Protein AF-A0A084G044-F1 (afdb_monomer)

pLDDT: mean 83.29, std 19.45, range [30.08, 98.81]

Nearest PDB structures (foldseek):
  3rl5-assembly1_A  TM=7.082E-01  e=1.215E-18  Rattus norvegicus
  3rl4-assembly1_A  TM=7.065E-01  e=2.765E-18  Rattus norvegicus
  3rl3-assembly1_A  TM=6.984E-01  e=1.833E-18  Rattus norvegicus
  1uf3-assembly1_C  TM=6.124E-01  e=2.234E-06  Thermus thermophilus
  2dxl-assembly1_A  TM=4.792E-01  e=2.106E-06  Klebsiella aerogenes

Sequence (330 aa):
MDSHITSGGPPPRPIPTVGAARHIAQQLYRIAQRAGQQASPSVASTTNPKGVANKIKIVCISDTHNYKPELPNGDLLLHGGDLTENGTFRELQAQLDWLKSLPHKHKVVIGGNHDDLLDTDFITAHPEKEMGSYDKTPGRTKADLDWGDIVYLQSSVTTLQIEAGSDEKEVPQTRSLKIYGNPGTVRCGPFGFSIEPEVAKYYWEDRIPADTDIVLCHSPPRYHLDNGYGCSSLLEEIWRVRPPLMVFGHAHADHGEGIMKFDAVQYWYEKVMTSGSWASLAMLTIHVILSRARGLFASRRPLPRGQATHLVNAAMKSGNTWFNVIEVDF

InterPro domains:
  IPR004843 Calcineurin-like, phosphoesterase domain [PF00149] (57-253)
  IPR029052 Metallo-dependent phosphatase-like [G3DSA:3.60.21.10] (16-275)
  IPR029052 Metallo-dependent phosphatase-like [SSF56300] (54-274)
  IPR051693 UPF0046 metallophosphoesterase [PTHR12905] (28-317)

Organism: Pseudallescheria apiosperma (NCBI:txid563466)

Solvent-accessible surface area (backbone atoms only — not comparable to full-atom values): 18261 Å² total; per-residue (Å²): 136,86,79,82,78,76,84,74,65,80,75,77,74,76,75,71,76,67,51,69,48,32,49,50,40,54,54,53,48,52,54,55,51,59,78,68,55,93,50,88,76,46,54,34,52,88,81,72,100,78,72,84,84,60,45,43,37,35,34,34,32,12,33,42,46,68,58,81,72,91,74,81,90,33,56,32,37,40,37,16,9,15,57,18,71,74,15,40,69,68,50,48,44,56,45,40,53,51,59,68,69,45,89,39,83,36,41,39,34,30,42,13,45,31,23,26,49,75,27,59,68,50,43,70,76,36,58,62,63,78,75,48,87,91,70,97,61,88,92,71,56,62,87,71,55,74,54,81,84,49,45,76,28,69,77,36,72,51,74,45,80,43,76,20,57,90,50,98,88,58,82,69,42,78,43,79,47,33,37,38,21,28,21,57,23,42,86,71,59,103,40,18,47,49,34,57,77,90,50,33,50,76,69,38,63,89,63,68,63,66,82,35,42,31,41,36,26,11,36,23,36,45,93,49,50,11,78,86,47,28,31,62,41,52,37,53,46,46,72,72,35,29,26,49,32,34,39,13,9,82,22,43,91,30,41,48,77,48,78,50,49,76,45,68,45,46,54,26,41,53,49,14,64,71,69,50,38,64,68,37,41,52,51,23,51,51,40,41,53,54,50,52,62,51,53,78,76,52,78,95,64,63,57,47,77,60,44,35,24,43,37,30,26,21,17,25,45,95,97,51,90,58,66,44,79,45,61,39,37,120

Structure (mmCIF, N/CA/C/O backbone):
data_AF-A0A084G044-F1
#
_entry.id   AF-A0A084G044-F1
#
loop_
_atom_site.group_PDB
_atom_site.id
_atom_site.type_symbol
_atom_site.label_atom_id
_atom_site.label_alt_id
_atom_site.label_comp_id
_atom_site.label_asym_id
_atom_site.label_entity_id
_atom_site.label_seq_id
_atom_site.pdbx_PDB_ins_code
_atom_site.Cartn_x
_atom_site.Cartn_y
_atom_site.Cartn_z
_atom_site.occupancy
_atom_site.B_iso_or_equiv
_atom_site.auth_seq_id
_atom_site.auth_comp_id
_atom_site.auth_asym_id
_atom_site.auth_atom_id
_atom_site.pdbx_PDB_model_num
ATOM 1 N N . MET A 1 1 ? 29.920 -29.938 -13.541 1.00 35.75 1 MET A N 1
ATOM 2 C CA . MET A 1 1 ? 30.662 -29.049 -12.623 1.00 35.75 1 MET A CA 1
ATOM 3 C C . MET A 1 1 ? 29.718 -27.907 -12.335 1.00 35.75 1 MET A C 1
ATOM 5 O O . MET A 1 1 ? 29.671 -26.948 -13.091 1.00 35.75 1 MET A O 1
ATOM 9 N N . ASP A 1 2 ? 28.874 -28.120 -11.331 1.00 31.55 2 ASP A N 1
ATOM 10 C CA . ASP A 1 2 ? 27.787 -27.226 -10.954 1.00 31.55 2 ASP A CA 1
ATOM 11 C C . ASP A 1 2 ? 28.338 -26.114 -10.065 1.00 31.55 2 ASP A C 1
ATOM 13 O O . ASP A 1 2 ? 28.859 -26.377 -8.982 1.00 31.55 2 ASP A O 1
ATOM 17 N N . SER A 1 3 ? 28.242 -24.870 -10.525 1.00 30.69 3 SER A N 1
ATOM 18 C CA . SER A 1 3 ? 28.528 -23.688 -9.715 1.00 30.69 3 SER A CA 1
ATOM 19 C C . SER A 1 3 ? 27.209 -23.038 -9.306 1.00 30.69 3 SER A C 1
ATOM 21 O O . SER A 1 3 ? 26.722 -22.117 -9.961 1.00 30.69 3 SER A O 1
ATOM 23 N N . HIS A 1 4 ? 26.628 -23.529 -8.213 1.00 31.66 4 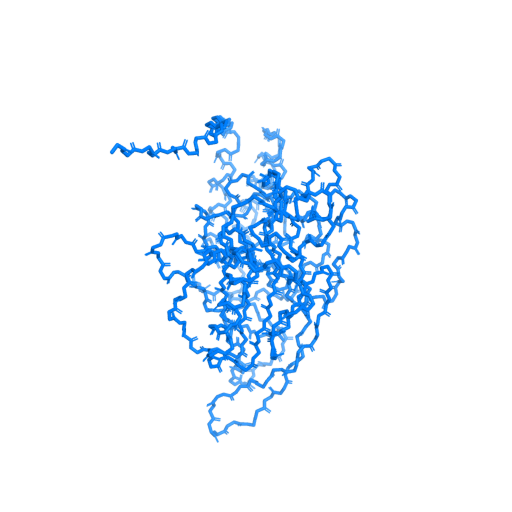HIS A N 1
ATOM 24 C CA . HIS A 1 4 ? 25.627 -22.790 -7.453 1.00 31.66 4 HIS A CA 1
ATOM 25 C C . HIS A 1 4 ? 26.308 -21.574 -6.814 1.00 31.66 4 HIS A C 1
ATOM 27 O O . HIS A 1 4 ? 26.963 -21.687 -5.780 1.00 31.66 4 HIS A O 1
ATOM 33 N N . ILE A 1 5 ? 26.174 -20.405 -7.441 1.00 33.97 5 ILE A N 1
ATOM 34 C CA . ILE A 1 5 ? 26.476 -19.129 -6.793 1.00 33.97 5 ILE A CA 1
ATOM 35 C C . ILE A 1 5 ? 25.281 -18.822 -5.895 1.00 33.97 5 ILE A C 1
ATOM 37 O O . ILE A 1 5 ? 24.254 -18.319 -6.338 1.00 33.97 5 ILE A O 1
ATOM 41 N N . THR A 1 6 ? 25.394 -19.186 -4.622 1.00 34.19 6 THR A N 1
ATOM 42 C CA . THR A 1 6 ? 24.499 -18.694 -3.580 1.00 34.19 6 THR A CA 1
ATOM 43 C C . THR A 1 6 ? 24.745 -17.195 -3.431 1.00 34.19 6 THR A C 1
ATOM 45 O O . THR A 1 6 ? 25.785 -16.791 -2.906 1.00 34.19 6 THR A O 1
ATOM 48 N N . SER A 1 7 ? 23.810 -16.368 -3.898 1.00 35.09 7 SER A N 1
ATOM 49 C CA . SER A 1 7 ? 23.749 -14.933 -3.611 1.00 35.09 7 SER A CA 1
ATOM 50 C C . SER A 1 7 ? 23.419 -14.729 -2.129 1.00 35.09 7 SER A C 1
ATOM 52 O O . SER A 1 7 ? 22.292 -14.428 -1.741 1.00 35.09 7 SER A O 1
ATOM 54 N N . GLY A 1 8 ? 24.411 -14.964 -1.273 1.00 30.08 8 GLY A N 1
ATOM 55 C CA . GLY A 1 8 ? 24.358 -14.608 0.134 1.00 30.08 8 GLY A CA 1
ATOM 56 C C . GLY A 1 8 ? 24.463 -13.097 0.257 1.00 30.08 8 GLY A C 1
ATOM 57 O O . GLY A 1 8 ? 25.564 -12.565 0.389 1.00 30.08 8 GLY A O 1
ATOM 58 N N . GLY A 1 9 ? 23.321 -12.407 0.208 1.00 37.44 9 GLY A N 1
ATOM 59 C CA . GLY A 1 9 ? 23.226 -11.061 0.761 1.00 37.44 9 GLY A CA 1
ATOM 60 C C . GLY A 1 9 ? 23.761 -11.052 2.201 1.00 37.44 9 GLY A C 1
ATOM 61 O O . GLY A 1 9 ? 23.797 -12.106 2.851 1.00 37.44 9 GLY A O 1
ATOM 62 N N . PRO A 1 10 ? 24.215 -9.896 2.715 1.00 35.19 10 PRO A N 1
ATOM 63 C CA . PRO A 1 10 ? 24.686 -9.812 4.091 1.00 35.19 10 PRO A CA 1
ATOM 64 C C . PRO A 1 10 ? 23.619 -10.413 5.017 1.00 35.19 10 PRO A C 1
ATOM 66 O O . PRO A 1 10 ? 22.431 -10.147 4.806 1.00 35.19 10 PRO A O 1
ATOM 69 N N . PRO A 1 11 ? 24.005 -11.234 6.014 1.00 33.41 11 PRO A N 1
ATOM 70 C CA . PRO A 1 11 ? 23.038 -11.803 6.940 1.00 33.41 11 PRO A CA 1
ATOM 71 C C . PRO A 1 11 ? 22.183 -10.661 7.498 1.00 33.41 11 PRO A C 1
ATOM 73 O O . PRO A 1 11 ? 22.744 -9.596 7.803 1.00 33.41 11 PRO A O 1
ATOM 76 N N . PRO A 1 12 ? 20.851 -10.835 7.612 1.00 40.91 12 PRO A N 1
ATOM 77 C CA . PRO A 1 12 ? 20.008 -9.815 8.207 1.00 40.91 12 PRO A CA 1
ATOM 78 C C . PRO A 1 12 ? 20.647 -9.425 9.532 1.00 40.91 12 PRO A C 1
ATOM 80 O O . PRO A 1 12 ? 20.967 -10.292 10.354 1.00 40.91 12 PRO A O 1
ATOM 83 N N . ARG A 1 13 ? 20.917 -8.122 9.706 1.00 35.69 13 ARG A N 1
ATOM 84 C CA . ARG A 1 13 ? 21.422 -7.611 10.982 1.00 35.69 13 ARG A CA 1
ATOM 85 C C . ARG A 1 13 ? 20.525 -8.207 12.067 1.00 35.69 13 ARG A C 1
ATOM 87 O O . ARG A 1 13 ? 19.306 -8.113 11.905 1.00 35.69 13 ARG A O 1
ATOM 94 N N . PRO A 1 14 ? 21.087 -8.846 13.112 1.00 30.59 14 PRO A N 1
ATOM 95 C CA . PRO A 1 14 ? 20.274 -9.454 14.150 1.00 30.59 14 PRO A CA 1
ATOM 96 C C . PRO A 1 14 ? 19.270 -8.409 14.610 1.00 30.59 14 PRO A C 1
ATOM 98 O O . PRO A 1 14 ? 19.668 -7.291 14.954 1.00 30.59 14 PRO A O 1
ATOM 101 N N . ILE A 1 15 ? 17.980 -8.752 14.522 1.00 42.06 15 ILE A N 1
ATOM 102 C CA . ILE A 1 15 ? 16.896 -7.889 14.984 1.00 42.06 15 ILE A CA 1
ATOM 103 C C . ILE A 1 15 ? 17.310 -7.476 16.397 1.00 42.06 15 ILE A C 1
ATOM 105 O O . ILE A 1 15 ? 17.501 -8.371 17.231 1.00 42.06 15 ILE A O 1
ATOM 109 N N . PRO A 1 16 ? 17.539 -6.174 16.669 1.00 44.84 16 PRO A N 1
ATOM 110 C CA . PRO A 1 16 ? 17.895 -5.730 18.004 1.00 44.84 16 PRO A CA 1
ATOM 111 C C . PRO A 1 16 ? 16.877 -6.353 18.941 1.00 44.84 16 PRO A C 1
ATOM 113 O O . PRO A 1 16 ? 15.680 -6.237 18.662 1.00 44.84 16 PRO A O 1
ATOM 116 N N . THR A 1 17 ? 17.333 -7.069 19.975 1.00 51.84 17 THR A N 1
ATOM 117 C CA . THR A 1 17 ? 16.436 -7.688 20.954 1.00 51.84 17 THR A CA 1
ATOM 118 C C . THR A 1 17 ? 15.369 -6.662 21.284 1.00 51.84 17 THR A C 1
ATOM 120 O O . THR A 1 17 ? 15.684 -5.543 21.698 1.00 51.84 17 THR A O 1
ATOM 123 N N . VAL A 1 18 ? 14.116 -6.978 20.938 1.00 63.50 18 VAL A N 1
ATOM 124 C CA . VAL A 1 18 ? 13.018 -6.021 21.043 1.00 63.50 18 VAL A CA 1
ATOM 125 C C . VAL A 1 18 ? 12.992 -5.600 22.504 1.00 63.50 18 VAL A C 1
ATOM 127 O O . VAL A 1 18 ? 12.651 -6.405 23.367 1.00 63.50 18 VAL A O 1
ATOM 130 N N . GLY A 1 19 ? 13.471 -4.381 22.787 1.00 83.00 19 GLY A N 1
ATOM 131 C CA . GLY A 1 19 ? 13.685 -3.942 24.164 1.00 83.00 19 GLY A CA 1
ATOM 132 C C . GLY A 1 19 ? 12.411 -4.162 24.972 1.00 83.00 19 GLY A C 1
ATOM 133 O O . GLY A 1 19 ? 11.321 -3.993 24.424 1.00 83.00 19 GLY A O 1
ATOM 134 N N . ALA A 1 20 ? 12.532 -4.554 26.243 1.00 90.69 20 ALA A N 1
ATOM 135 C CA . ALA A 1 20 ? 11.407 -5.050 27.046 1.00 90.69 20 ALA A CA 1
ATOM 136 C C . ALA A 1 20 ? 10.133 -4.189 26.921 1.00 90.69 20 ALA A C 1
ATOM 138 O O . ALA A 1 20 ? 9.038 -4.724 26.758 1.00 90.69 20 ALA A O 1
ATOM 139 N N . ALA A 1 21 ? 10.279 -2.860 26.881 1.00 92.88 21 ALA A N 1
ATOM 140 C CA . ALA A 1 21 ? 9.165 -1.938 26.681 1.00 92.88 21 ALA A CA 1
ATOM 141 C C . ALA A 1 21 ? 8.410 -2.136 25.349 1.00 92.88 21 ALA A C 1
ATOM 143 O O . ALA A 1 21 ? 7.180 -2.148 25.339 1.00 92.88 21 ALA A O 1
ATOM 144 N N . ARG A 1 22 ? 9.122 -2.334 24.231 1.00 94.56 22 ARG A N 1
ATOM 145 C CA . ARG A 1 22 ? 8.527 -2.610 22.910 1.00 94.56 22 ARG A CA 1
ATOM 146 C C . ARG A 1 22 ? 7.810 -3.958 22.897 1.00 94.56 22 ARG A C 1
ATOM 148 O O . ARG A 1 22 ? 6.708 -4.052 22.366 1.00 94.56 22 ARG A O 1
ATOM 155 N N . HIS A 1 23 ? 8.388 -4.976 23.537 1.00 93.88 23 HIS A N 1
ATOM 156 C CA . HIS A 1 23 ? 7.746 -6.287 23.635 1.00 93.88 23 HIS A CA 1
ATOM 157 C C . HIS A 1 23 ? 6.426 -6.203 24.416 1.00 93.88 23 HIS A C 1
ATOM 159 O O . HIS A 1 23 ? 5.399 -6.696 23.954 1.00 93.88 23 HIS A O 1
ATOM 165 N N . ILE A 1 24 ? 6.419 -5.514 25.564 1.00 95.38 24 ILE A N 1
ATOM 166 C CA . ILE A 1 24 ? 5.195 -5.294 26.353 1.00 95.38 24 ILE A CA 1
ATOM 167 C C . ILE A 1 24 ? 4.169 -4.489 25.541 1.00 95.38 24 ILE A C 1
ATOM 169 O O . ILE A 1 24 ? 2.991 -4.848 25.522 1.00 95.38 24 ILE A O 1
ATOM 173 N N . ALA A 1 25 ? 4.602 -3.445 24.826 1.00 96.12 25 ALA A N 1
ATOM 174 C CA . ALA A 1 25 ? 3.719 -2.646 23.979 1.00 96.12 25 ALA A CA 1
ATOM 175 C C . ALA A 1 25 ? 3.025 -3.481 22.898 1.00 96.12 25 ALA A C 1
ATOM 177 O O . ALA A 1 25 ? 1.816 -3.349 22.727 1.00 96.12 25 ALA A O 1
ATOM 178 N N . GLN A 1 26 ? 3.744 -4.384 22.224 1.00 93.75 26 GLN A N 1
ATOM 179 C CA . GLN A 1 26 ? 3.153 -5.304 21.246 1.00 93.75 26 GLN A CA 1
ATOM 180 C C . GLN A 1 26 ? 2.055 -6.178 21.870 1.00 93.75 26 GLN A C 1
ATOM 182 O O . GLN A 1 26 ? 0.994 -6.354 21.270 1.00 93.75 26 GLN A O 1
ATOM 187 N N . GLN A 1 27 ? 2.262 -6.692 23.088 1.00 94.00 27 GLN A N 1
ATOM 188 C CA . GLN A 1 27 ? 1.237 -7.483 23.779 1.00 94.00 27 GLN A CA 1
ATOM 189 C C . GLN A 1 27 ? 0.016 -6.634 24.160 1.00 94.00 27 GLN A C 1
ATOM 191 O O . GLN A 1 27 ? -1.117 -7.034 23.887 1.00 94.00 27 GLN A O 1
ATOM 196 N N . LEU A 1 28 ? 0.227 -5.443 24.732 1.00 93.94 28 LEU A N 1
ATOM 197 C CA . LEU A 1 28 ? -0.853 -4.509 25.081 1.00 93.94 28 LEU A CA 1
ATOM 198 C C . LEU A 1 28 ? -1.662 -4.082 23.853 1.00 93.94 28 LEU A C 1
ATOM 200 O O . LEU A 1 28 ? -2.891 -4.027 23.903 1.00 93.94 28 LEU A O 1
ATOM 204 N N . TYR A 1 29 ? -0.983 -3.825 22.740 1.00 92.56 29 TYR A N 1
ATOM 205 C CA . TYR A 1 29 ? -1.616 -3.438 21.490 1.00 92.56 29 TYR A CA 1
ATOM 206 C C . TYR A 1 29 ? -2.459 -4.579 20.903 1.00 92.56 29 TYR A C 1
ATOM 208 O O . TYR A 1 29 ? -3.626 -4.371 20.576 1.00 92.56 29 TYR A O 1
ATOM 216 N N . ARG A 1 30 ? -1.952 -5.822 20.892 1.00 89.56 30 ARG A N 1
ATOM 217 C CA . ARG A 1 30 ? -2.744 -7.011 20.504 1.00 89.56 30 ARG A CA 1
ATOM 218 C C . ARG A 1 30 ? -3.986 -7.190 21.376 1.00 89.56 30 ARG A C 1
ATOM 220 O O . ARG A 1 30 ? -5.063 -7.504 20.873 1.00 89.56 30 ARG A O 1
ATOM 227 N N . ILE A 1 31 ? -3.850 -6.979 22.684 1.00 87.19 31 ILE A N 1
ATOM 228 C CA . ILE A 1 31 ? -4.960 -7.003 23.644 1.00 87.19 31 ILE A CA 1
ATOM 229 C C . ILE A 1 31 ? -6.001 -5.935 23.268 1.00 87.19 31 ILE A C 1
ATOM 231 O O . ILE A 1 31 ? -7.198 -6.234 23.218 1.00 87.19 31 ILE A O 1
ATOM 235 N N . ALA A 1 32 ? -5.572 -4.712 22.961 1.00 86.19 32 ALA A N 1
ATOM 236 C CA . ALA A 1 32 ? -6.466 -3.635 22.546 1.00 86.19 32 ALA A CA 1
ATOM 237 C C . ALA A 1 32 ? -7.189 -3.938 21.220 1.00 86.19 32 ALA A C 1
ATOM 239 O O . ALA A 1 32 ? -8.391 -3.695 21.118 1.00 86.19 32 ALA A O 1
ATOM 240 N N . GLN A 1 33 ? -6.495 -4.536 20.247 1.00 79.88 33 GLN A N 1
ATOM 241 C CA . GLN A 1 33 ? -7.059 -4.885 18.938 1.00 79.88 33 GLN A CA 1
ATOM 242 C C . GLN A 1 33 ? -8.079 -6.034 19.017 1.00 79.88 33 GLN A C 1
ATOM 244 O O . GLN A 1 33 ? -9.183 -5.920 18.481 1.00 79.88 33 GLN A O 1
ATOM 249 N N . ARG A 1 34 ? -7.788 -7.097 19.784 1.00 70.44 34 ARG A N 1
ATOM 250 C CA . ARG A 1 34 ? -8.700 -8.249 19.961 1.00 70.44 34 ARG A CA 1
ATOM 251 C C . ARG A 1 34 ? -10.045 -7.882 20.583 1.00 70.44 34 ARG A C 1
ATOM 253 O O . ARG A 1 34 ? -11.045 -8.529 20.296 1.00 70.44 34 ARG A O 1
ATOM 260 N N . ALA A 1 35 ? -10.091 -6.835 21.406 1.00 55.16 35 ALA A N 1
ATOM 261 C CA . ALA A 1 35 ? -11.342 -6.355 21.995 1.00 55.16 35 ALA A CA 1
ATOM 262 C C . ALA A 1 35 ? -12.314 -5.750 20.957 1.00 55.16 35 ALA A C 1
ATOM 26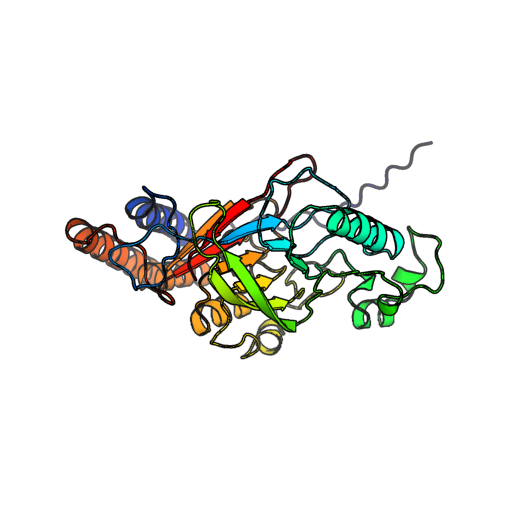4 O O . ALA A 1 35 ? -13.477 -5.539 21.286 1.00 55.16 35 ALA A O 1
ATOM 265 N N . GLY A 1 36 ? -11.860 -5.497 19.721 1.00 49.81 36 GLY A N 1
ATOM 266 C CA . GLY A 1 36 ? -12.679 -4.983 18.618 1.00 49.81 36 GLY A CA 1
ATOM 267 C C . GLY A 1 36 ? -12.821 -5.904 17.397 1.00 49.81 36 GLY A C 1
ATOM 268 O O . GLY A 1 36 ? -13.495 -5.506 16.459 1.00 49.81 36 GLY A O 1
ATOM 269 N N . GLN A 1 37 ? -12.211 -7.098 17.382 1.00 44.66 37 GLN A N 1
ATOM 270 C CA . GLN A 1 37 ? -12.037 -7.936 16.175 1.00 44.66 37 GLN A CA 1
ATOM 271 C C . GLN A 1 37 ? -12.990 -9.144 16.038 1.00 44.66 37 GLN A C 1
ATOM 273 O O . GLN A 1 37 ? -12.779 -9.986 15.174 1.00 44.66 37 GLN A O 1
ATOM 278 N N . GLN A 1 38 ? -14.056 -9.272 16.839 1.00 35.50 38 GLN A N 1
ATOM 279 C CA . GLN A 1 38 ? -14.983 -10.419 16.700 1.00 35.50 38 GLN A CA 1
ATOM 280 C C . GLN A 1 38 ? -15.934 -10.367 15.484 1.00 35.50 38 GLN A C 1
ATOM 282 O O . GLN A 1 38 ? -16.801 -11.223 15.347 1.00 35.50 38 GLN A O 1
ATOM 287 N N . ALA A 1 39 ? -15.757 -9.416 14.574 1.00 36.66 39 ALA A N 1
ATOM 288 C CA . ALA A 1 39 ? -16.312 -9.469 13.229 1.00 36.66 39 ALA A CA 1
ATOM 289 C C . ALA A 1 39 ? -15.285 -8.838 12.290 1.00 36.66 39 ALA A C 1
ATOM 291 O O . ALA A 1 39 ? -14.723 -7.800 12.647 1.00 36.66 39 ALA A O 1
ATOM 292 N N . SER A 1 40 ? -15.034 -9.448 11.128 1.00 35.62 40 SER A N 1
ATOM 293 C CA . SER A 1 40 ? -14.286 -8.810 10.042 1.00 35.62 40 SER A CA 1
ATOM 294 C C . SER A 1 40 ? -14.864 -7.409 9.834 1.00 35.62 40 SER A C 1
ATOM 296 O O . SER A 1 40 ? -16.054 -7.294 9.523 1.00 35.62 40 SER A O 1
ATOM 298 N N . PRO A 1 41 ? -14.108 -6.335 10.106 1.00 39.75 41 PRO A N 1
ATOM 299 C CA . PRO A 1 41 ? -14.675 -5.007 10.057 1.00 39.75 41 PRO A CA 1
ATOM 300 C C . PRO A 1 41 ? -14.748 -4.595 8.591 1.00 39.75 41 PRO A C 1
ATOM 302 O O . PRO A 1 41 ? -13.760 -4.166 8.009 1.00 39.75 41 PRO A O 1
ATOM 305 N N . SER A 1 42 ? -15.934 -4.705 7.994 1.00 42.56 42 SER A N 1
ATOM 306 C CA . SER A 1 42 ? -16.260 -3.892 6.827 1.00 42.56 42 SER A CA 1
ATOM 307 C C . SER A 1 42 ? -16.096 -2.432 7.250 1.00 42.56 42 SER A C 1
ATOM 309 O O . SER A 1 42 ? -16.802 -1.982 8.160 1.00 42.56 42 SER A O 1
ATOM 311 N N . VAL A 1 43 ? -15.157 -1.702 6.651 1.00 46.50 43 VAL A N 1
ATOM 312 C CA . VAL A 1 43 ? -15.103 -0.244 6.799 1.00 46.50 43 VAL A CA 1
ATOM 313 C C . VAL A 1 43 ? -16.376 0.280 6.140 1.00 46.50 43 VAL A C 1
ATOM 315 O O . VAL A 1 43 ? -16.507 0.215 4.924 1.00 46.50 43 VAL A O 1
ATOM 318 N N . ALA A 1 44 ? -17.359 0.670 6.953 1.00 41.88 44 ALA A N 1
ATOM 319 C CA . ALA A 1 44 ? -18.656 1.107 6.458 1.00 41.88 44 ALA A CA 1
ATOM 320 C C . ALA A 1 44 ? -18.700 2.632 6.397 1.00 41.88 44 ALA A C 1
ATOM 322 O O . ALA A 1 44 ? -18.469 3.324 7.395 1.00 41.88 44 ALA A O 1
ATOM 323 N N . SER A 1 45 ? -19.067 3.146 5.232 1.00 39.19 45 SER A N 1
ATOM 324 C CA . SER A 1 45 ? -19.577 4.497 5.072 1.00 39.19 45 SER A CA 1
ATOM 325 C C . SER A 1 45 ? -20.907 4.642 5.817 1.00 39.19 45 SER A C 1
ATOM 327 O O . SER A 1 45 ? -21.860 3.881 5.643 1.00 39.19 45 SER A O 1
ATOM 329 N N . THR A 1 46 ? -20.987 5.605 6.732 1.00 37.22 46 THR A N 1
ATOM 330 C CA . THR A 1 46 ? -22.238 5.919 7.423 1.00 37.22 46 THR A CA 1
ATOM 331 C C . THR A 1 46 ? -23.207 6.585 6.449 1.00 37.22 46 THR A C 1
ATOM 333 O O . THR A 1 46 ? -23.072 7.783 6.220 1.00 37.22 46 THR A O 1
ATOM 336 N N . THR A 1 47 ? -24.178 5.835 5.907 1.00 37.25 47 THR A N 1
ATOM 337 C CA . THR A 1 47 ? -25.613 6.201 5.752 1.00 37.25 47 THR A CA 1
ATOM 338 C C . THR A 1 47 ? -26.399 5.180 4.903 1.00 37.25 47 THR A C 1
ATOM 340 O O . THR A 1 47 ? -26.509 5.331 3.697 1.00 37.25 47 THR A O 1
ATOM 343 N N . ASN A 1 48 ? -27.051 4.189 5.533 1.00 35.00 48 ASN A N 1
ATOM 344 C CA . ASN A 1 48 ? -28.448 3.825 5.219 1.00 35.00 48 ASN A CA 1
ATOM 345 C C . ASN A 1 48 ? -29.006 2.776 6.208 1.00 35.00 48 ASN A C 1
ATOM 347 O O . ASN A 1 48 ? -28.506 1.655 6.249 1.00 35.00 48 ASN A O 1
ATOM 351 N N . PRO A 1 49 ? -30.048 3.073 7.014 1.00 41.53 49 PRO A N 1
ATOM 352 C CA . PRO A 1 49 ? -30.593 2.106 7.974 1.00 41.53 49 PRO A CA 1
ATOM 353 C C . PRO A 1 49 ? -31.491 1.011 7.372 1.00 41.53 49 PRO A C 1
ATOM 355 O O . PRO A 1 49 ? -32.015 0.199 8.134 1.00 41.53 49 PRO A O 1
ATOM 358 N N . LYS A 1 50 ? -31.725 0.986 6.051 1.00 40.97 50 LYS A N 1
ATOM 359 C CA . LYS A 1 50 ? -32.556 -0.023 5.368 1.00 40.97 50 LYS A CA 1
ATOM 360 C C . LYS A 1 50 ? -32.116 -0.187 3.904 1.00 40.97 50 LYS A C 1
ATOM 362 O O . LYS A 1 50 ? -32.432 0.671 3.091 1.00 40.97 50 LYS A O 1
ATOM 367 N N . GLY A 1 51 ? -31.422 -1.273 3.569 1.00 41.50 51 GLY A N 1
ATOM 368 C CA . GLY A 1 51 ? -31.055 -1.620 2.189 1.00 41.50 51 GLY A CA 1
ATOM 369 C C . GLY A 1 51 ? -29.811 -2.502 2.152 1.00 41.50 51 GLY A C 1
ATOM 370 O O . GLY A 1 51 ? -28.855 -2.229 2.865 1.00 41.50 51 GLY A O 1
ATOM 371 N N . VAL A 1 52 ? -29.871 -3.594 1.400 1.00 46.84 52 VAL A N 1
ATOM 372 C CA . VAL A 1 52 ? -28.835 -4.628 1.258 1.00 46.84 52 VAL A CA 1
ATOM 373 C C . VAL A 1 52 ? -27.513 -4.005 0.772 1.00 46.84 52 VAL A C 1
ATOM 375 O O . VAL A 1 52 ? -27.520 -3.049 0.001 1.00 46.84 52 VAL A O 1
ATOM 378 N N . ALA A 1 53 ? -26.375 -4.474 1.293 1.00 53.41 53 ALA A N 1
ATOM 379 C CA . ALA A 1 53 ? -25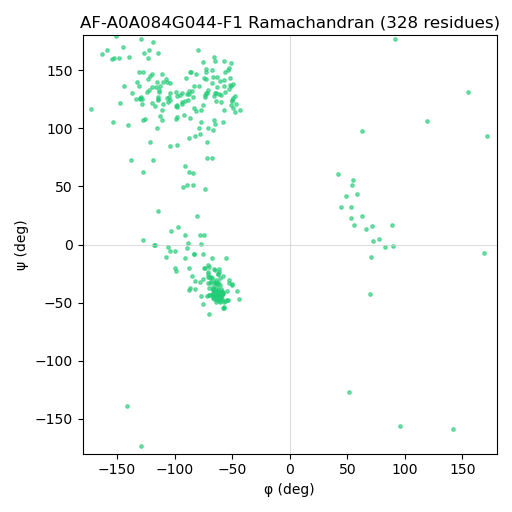.070 -3.854 1.060 1.00 53.41 53 ALA A CA 1
ATOM 380 C C . ALA A 1 53 ? -24.520 -4.186 -0.341 1.00 53.41 53 ALA A C 1
ATOM 382 O O . ALA A 1 53 ? -24.010 -5.285 -0.557 1.00 53.41 53 ALA A O 1
ATOM 383 N N . ASN A 1 54 ? -24.560 -3.213 -1.256 1.00 67.94 54 ASN A N 1
ATOM 384 C CA . ASN A 1 54 ? -23.839 -3.224 -2.536 1.00 67.94 54 ASN A CA 1
ATOM 385 C C . ASN A 1 54 ? -22.336 -3.017 -2.305 1.00 67.94 54 ASN A C 1
ATOM 387 O O . ASN A 1 54 ? -21.802 -1.927 -2.517 1.00 67.94 54 ASN A O 1
ATOM 391 N N . LYS A 1 55 ? -21.658 -4.050 -1.803 1.00 79.75 55 LYS A N 1
ATOM 392 C CA . LYS A 1 55 ? -20.219 -4.000 -1.534 1.00 79.75 55 LYS A CA 1
ATOM 393 C C . LYS A 1 55 ? -19.409 -4.238 -2.803 1.00 79.75 55 LYS A C 1
ATOM 395 O O . LYS A 1 55 ? -19.793 -5.049 -3.640 1.00 79.75 55 LYS A O 1
ATOM 400 N N . ILE A 1 56 ? -18.254 -3.588 -2.883 1.00 87.44 56 ILE A N 1
ATOM 401 C CA . ILE A 1 56 ? -17.252 -3.823 -3.925 1.00 87.44 56 ILE A CA 1
ATOM 402 C C . ILE A 1 56 ? -16.305 -4.920 -3.440 1.00 87.44 56 ILE A C 1
ATOM 404 O O . ILE A 1 56 ? -15.778 -4.827 -2.327 1.00 87.44 56 ILE A O 1
ATOM 408 N N . LYS A 1 57 ? -16.075 -5.943 -4.265 1.00 91.06 57 LYS A N 1
ATOM 409 C CA . LYS A 1 57 ? -15.105 -7.015 -4.007 1.00 91.06 57 LYS A CA 1
ATOM 410 C C . LYS A 1 57 ? -13.756 -6.649 -4.607 1.00 91.06 57 LYS A C 1
ATOM 412 O O . LYS A 1 57 ? -13.594 -6.628 -5.827 1.00 91.06 57 LYS A O 1
ATOM 417 N N . ILE A 1 58 ? -12.782 -6.393 -3.742 1.00 95.00 58 ILE A N 1
ATOM 418 C CA . ILE A 1 58 ? -11.411 -6.062 -4.126 1.00 95.00 58 ILE A CA 1
ATOM 419 C C . ILE A 1 58 ? -10.509 -7.262 -3.863 1.00 95.00 58 ILE A C 1
ATOM 421 O O . ILE A 1 58 ? -10.395 -7.716 -2.726 1.00 95.00 58 ILE A O 1
ATOM 425 N N . VAL A 1 59 ? -9.833 -7.745 -4.901 1.00 96.75 59 VAL A N 1
ATOM 426 C CA . VAL A 1 59 ? -8.785 -8.762 -4.787 1.00 96.75 59 VAL A CA 1
ATOM 427 C C . VAL A 1 59 ? -7.437 -8.056 -4.681 1.00 96.75 59 VAL A C 1
ATOM 429 O O . VAL A 1 59 ? -7.088 -7.249 -5.539 1.00 96.75 59 VAL A O 1
ATOM 432 N N . CYS A 1 60 ? -6.694 -8.329 -3.612 1.00 97.56 60 CYS A N 1
ATOM 433 C CA . CYS A 1 60 ? -5.399 -7.711 -3.333 1.00 97.56 60 CYS A CA 1
ATOM 434 C C . CYS A 1 60 ? -4.292 -8.765 -3.385 1.00 97.56 60 CYS A C 1
ATOM 436 O O . CYS A 1 60 ? -4.378 -9.784 -2.694 1.00 97.56 60 CYS A O 1
ATOM 438 N N . ILE A 1 61 ? -3.261 -8.489 -4.182 1.00 97.38 61 ILE A N 1
ATOM 439 C CA . ILE A 1 61 ? -2.036 -9.287 -4.312 1.00 97.38 61 ILE A CA 1
ATOM 440 C C . ILE A 1 61 ? -0.819 -8.363 -4.408 1.00 97.38 61 ILE A C 1
ATOM 442 O O . ILE A 1 61 ? -0.952 -7.176 -4.700 1.00 97.38 61 ILE A O 1
ATOM 446 N N . SER A 1 62 ? 0.369 -8.893 -4.158 1.00 97.12 62 SER A N 1
ATOM 447 C CA . SER A 1 62 ? 1.652 -8.212 -4.329 1.00 97.12 62 SER A CA 1
ATOM 448 C C . SER A 1 62 ? 2.770 -9.255 -4.341 1.00 97.12 62 SER A C 1
ATOM 450 O O . SER A 1 62 ? 2.550 -10.385 -3.903 1.00 97.12 62 SER A O 1
ATOM 452 N N . ASP A 1 63 ? 3.960 -8.888 -4.809 1.00 96.44 63 ASP A N 1
ATOM 453 C CA . ASP A 1 63 ? 5.162 -9.723 -4.707 1.00 96.44 63 ASP A CA 1
ATOM 454 C C . ASP A 1 63 ? 4.977 -11.086 -5.395 1.00 96.44 63 ASP A C 1
ATOM 456 O O . ASP A 1 63 ? 5.297 -12.151 -4.857 1.00 96.44 63 ASP A O 1
ATOM 460 N N . THR A 1 64 ? 4.380 -11.068 -6.591 1.00 96.00 64 THR A N 1
ATOM 461 C CA . THR A 1 64 ? 4.140 -12.288 -7.366 1.00 96.00 64 THR A CA 1
ATOM 462 C C . THR A 1 64 ? 5.438 -12.871 -7.909 1.00 96.00 64 THR A C 1
ATOM 464 O O . THR A 1 64 ? 5.500 -14.085 -8.082 1.00 96.00 64 THR A O 1
ATOM 467 N N . HIS A 1 65 ? 6.474 -12.063 -8.161 1.00 94.94 65 HIS A N 1
ATOM 468 C CA . HIS A 1 65 ? 7.785 -12.519 -8.644 1.00 94.94 65 HIS A CA 1
ATOM 469 C C . HIS A 1 65 ? 7.687 -13.595 -9.736 1.00 94.94 65 HIS A C 1
ATOM 471 O O . HIS A 1 65 ? 8.118 -14.739 -9.583 1.00 94.94 65 HIS A O 1
ATOM 477 N N . ASN A 1 66 ? 7.048 -13.250 -10.853 1.00 94.81 66 ASN A N 1
ATOM 478 C CA . ASN A 1 66 ? 6.769 -14.132 -11.990 1.00 94.81 66 ASN A CA 1
ATOM 479 C C . ASN A 1 66 ? 5.719 -15.240 -11.763 1.00 94.81 66 ASN A C 1
ATOM 481 O O . ASN A 1 66 ? 5.271 -15.837 -12.756 1.00 94.81 66 ASN A O 1
ATOM 485 N N . TYR A 1 67 ? 5.281 -15.486 -10.526 1.00 94.12 67 TYR A N 1
ATOM 486 C CA . TYR A 1 67 ? 4.194 -16.409 -10.203 1.00 94.12 67 TYR A CA 1
ATOM 487 C C . TYR A 1 67 ? 2.843 -15.888 -10.712 1.00 94.12 67 TYR A C 1
ATOM 489 O O . TYR A 1 67 ? 2.630 -14.688 -10.858 1.00 94.12 67 TYR A O 1
ATOM 497 N N . LYS A 1 68 ? 1.939 -16.811 -11.049 1.00 93.94 68 LYS A N 1
ATOM 498 C CA . LYS A 1 68 ? 0.652 -16.532 -11.705 1.00 93.94 68 LYS A CA 1
ATOM 499 C C . LYS A 1 68 ? -0.437 -17.391 -11.055 1.00 93.94 68 LYS A C 1
ATOM 501 O O . LYS A 1 68 ? -0.814 -18.416 -11.627 1.00 93.94 68 LYS A O 1
ATOM 506 N N . PRO A 1 69 ? -0.858 -17.071 -9.820 1.00 90.75 69 PRO A N 1
ATOM 507 C CA . PRO A 1 69 ? -1.866 -17.856 -9.116 1.00 90.75 69 PRO A CA 1
ATOM 508 C C . PRO A 1 69 ? -3.225 -17.803 -9.824 1.00 90.75 69 PRO A C 1
ATOM 510 O O . PRO A 1 69 ? -3.551 -16.846 -10.528 1.00 90.75 69 PRO A O 1
ATOM 513 N N . GLU A 1 70 ? -4.059 -18.804 -9.564 1.00 91.25 70 GLU A N 1
ATOM 514 C CA . GLU A 1 70 ? -5.498 -18.657 -9.767 1.00 91.25 70 GLU A CA 1
ATOM 515 C C . GLU A 1 70 ? -6.056 -17.722 -8.691 1.00 91.25 70 GLU A C 1
ATOM 517 O O . GLU A 1 70 ? -5.747 -17.868 -7.505 1.00 91.25 70 GLU A O 1
ATOM 522 N N . LEU A 1 71 ? -6.869 -16.753 -9.108 1.00 92.31 71 LEU A N 1
ATOM 523 C CA . LEU A 1 71 ? -7.457 -15.750 -8.227 1.00 92.31 71 LEU A CA 1
ATOM 524 C C . LEU A 1 71 ? -8.984 -15.842 -8.272 1.00 92.31 71 LEU A C 1
ATOM 526 O O . LEU A 1 71 ? -9.546 -16.162 -9.323 1.00 92.31 71 LEU A O 1
ATOM 530 N N . PRO A 1 72 ? -9.669 -15.554 -7.154 1.00 91.56 72 PRO A N 1
ATOM 531 C CA . PRO A 1 72 ? -11.122 -15.488 -7.139 1.00 91.56 72 PRO A CA 1
ATOM 532 C C . PRO A 1 72 ? -11.616 -14.328 -8.007 1.00 91.56 72 PRO A C 1
ATOM 534 O O . PRO A 1 72 ? -10.879 -13.387 -8.287 1.00 91.56 72 PRO A O 1
ATOM 537 N N . ASN A 1 73 ? -12.891 -14.370 -8.391 1.00 90.06 73 ASN A N 1
ATOM 538 C CA . ASN A 1 73 ? -13.528 -13.236 -9.054 1.00 90.06 73 ASN A CA 1
ATOM 539 C C . ASN A 1 73 ? -13.653 -12.041 -8.096 1.00 90.06 73 ASN A C 1
ATOM 541 O O . ASN A 1 73 ? -13.991 -12.205 -6.921 1.00 90.06 73 ASN A O 1
ATOM 545 N N . GLY A 1 74 ? -13.488 -10.839 -8.640 1.00 90.94 74 GLY A N 1
ATOM 546 C CA . GLY A 1 74 ? -13.754 -9.576 -7.962 1.00 90.94 74 GLY A CA 1
ATOM 547 C C . GLY A 1 74 ? -13.971 -8.441 -8.959 1.00 90.94 74 GLY A C 1
ATOM 548 O O . GLY A 1 74 ? -13.673 -8.574 -10.148 1.00 90.94 74 GLY A O 1
ATOM 549 N N . ASP A 1 75 ? -14.478 -7.318 -8.465 1.00 92.31 75 ASP A N 1
ATOM 550 C CA . ASP A 1 75 ? -14.786 -6.137 -9.278 1.00 92.31 75 ASP A CA 1
ATOM 551 C C . ASP A 1 75 ? -13.509 -5.345 -9.614 1.00 92.31 75 ASP A C 1
ATOM 553 O O . ASP A 1 75 ? -13.385 -4.757 -10.693 1.00 92.31 75 ASP A O 1
ATOM 557 N N . LEU A 1 76 ? -12.537 -5.371 -8.694 1.00 95.81 76 LEU A N 1
ATOM 558 C CA . LEU A 1 76 ? -11.256 -4.673 -8.780 1.00 95.81 76 LEU A CA 1
ATOM 559 C C . LEU A 1 76 ? -10.109 -5.576 -8.310 1.00 95.81 76 LEU A C 1
ATOM 561 O O . LEU A 1 76 ? -10.169 -6.137 -7.219 1.00 95.81 76 LEU A O 1
ATOM 565 N N . LEU A 1 77 ? -9.046 -5.665 -9.106 1.00 98.19 77 LEU A N 1
ATOM 566 C CA . LEU A 1 77 ? -7.767 -6.265 -8.723 1.00 98.19 77 LEU A CA 1
ATOM 567 C C . LEU A 1 77 ? -6.736 -5.165 -8.442 1.00 98.19 77 LEU A C 1
ATOM 569 O O . LEU A 1 77 ? -6.534 -4.283 -9.278 1.00 98.19 77 LEU A O 1
ATOM 573 N N . LEU A 1 78 ? -6.061 -5.249 -7.297 1.00 98.75 78 LEU A N 1
ATOM 574 C CA . LEU A 1 78 ? -4.934 -4.394 -6.924 1.00 98.75 78 LEU A CA 1
ATOM 575 C C . LEU A 1 78 ? -3.654 -5.232 -6.831 1.00 98.75 78 LEU A C 1
ATOM 577 O O . LEU A 1 78 ? -3.629 -6.208 -6.079 1.00 98.75 78 LEU A O 1
ATOM 581 N N . HIS A 1 79 ? -2.602 -4.836 -7.556 1.00 98.62 79 HIS A N 1
ATOM 582 C CA . HIS A 1 79 ? -1.263 -5.429 -7.441 1.00 98.62 79 HIS A CA 1
ATOM 583 C C . HIS A 1 79 ? -0.272 -4.438 -6.817 1.00 98.62 79 HIS A C 1
ATOM 585 O O . HIS A 1 79 ? 0.037 -3.404 -7.412 1.00 98.62 79 HIS A O 1
ATOM 591 N N . GLY A 1 80 ? 0.243 -4.768 -5.633 1.00 98.06 80 GLY A N 1
ATOM 592 C CA . GLY A 1 80 ? 1.097 -3.920 -4.794 1.00 98.06 80 GLY A CA 1
ATOM 593 C C . GLY A 1 80 ? 2.581 -3.853 -5.168 1.00 98.06 80 GLY A C 1
ATOM 594 O O . GLY A 1 80 ? 3.382 -3.521 -4.303 1.00 98.06 80 GLY A O 1
ATOM 595 N N . GLY A 1 81 ? 2.952 -4.118 -6.424 1.00 97.44 81 GLY A N 1
ATOM 596 C CA . GLY A 1 81 ? 4.356 -4.152 -6.866 1.00 97.44 81 GLY A CA 1
ATOM 597 C C . GLY A 1 81 ? 5.027 -5.522 -6.780 1.00 97.44 81 GLY A C 1
ATOM 598 O O . GLY A 1 81 ? 4.400 -6.494 -6.362 1.00 97.44 81 GLY A O 1
ATOM 599 N N . ASP A 1 82 ? 6.276 -5.587 -7.241 1.00 97.00 82 ASP A N 1
ATOM 600 C CA . ASP A 1 82 ? 7.091 -6.800 -7.387 1.00 97.00 82 ASP A CA 1
ATOM 601 C C . ASP A 1 82 ? 6.387 -7.870 -8.231 1.00 97.00 82 ASP A C 1
ATOM 603 O O . ASP A 1 82 ? 6.152 -9.011 -7.820 1.00 97.00 82 ASP A O 1
ATOM 607 N N . LEU A 1 83 ? 6.010 -7.476 -9.451 1.00 97.19 83 LEU A N 1
ATOM 608 C CA . LEU A 1 83 ? 5.427 -8.393 -10.432 1.00 97.19 83 LEU A CA 1
ATOM 609 C C . LEU A 1 83 ? 6.446 -9.453 -10.866 1.00 97.19 83 LEU A C 1
ATOM 611 O O . LEU A 1 83 ? 6.097 -10.587 -11.205 1.00 97.19 83 LEU A O 1
ATOM 615 N N . THR A 1 84 ? 7.717 -9.068 -10.902 1.00 94.56 84 THR A N 1
ATOM 616 C CA . THR A 1 84 ? 8.795 -9.834 -11.523 1.00 94.56 84 THR A CA 1
ATOM 617 C C . THR A 1 84 ? 9.912 -10.167 -10.542 1.00 94.56 84 THR A C 1
ATOM 619 O O . THR A 1 84 ? 9.949 -9.673 -9.421 1.00 94.56 84 THR A O 1
ATOM 622 N N . GLU A 1 85 ? 10.801 -11.077 -10.937 1.00 91.12 85 GLU A N 1
ATOM 623 C CA . GLU A 1 85 ? 12.011 -11.376 -10.161 1.00 91.12 85 GLU A CA 1
ATOM 624 C C . GLU A 1 85 ? 13.159 -10.427 -10.539 1.00 91.12 85 GLU A C 1
ATOM 626 O O . GLU A 1 85 ? 13.919 -10.012 -9.668 1.00 91.12 85 GLU A O 1
ATOM 631 N N . ASN A 1 86 ? 13.287 -10.076 -11.825 1.00 87.06 86 ASN A N 1
ATOM 632 C CA . ASN A 1 86 ? 14.437 -9.324 -12.339 1.00 87.06 86 ASN A CA 1
ATOM 633 C C . ASN A 1 86 ? 14.058 -8.061 -13.125 1.00 87.06 86 ASN A C 1
ATOM 635 O O . ASN A 1 86 ? 14.935 -7.427 -13.709 1.00 87.06 86 ASN A O 1
ATOM 639 N N . GLY A 1 87 ? 12.775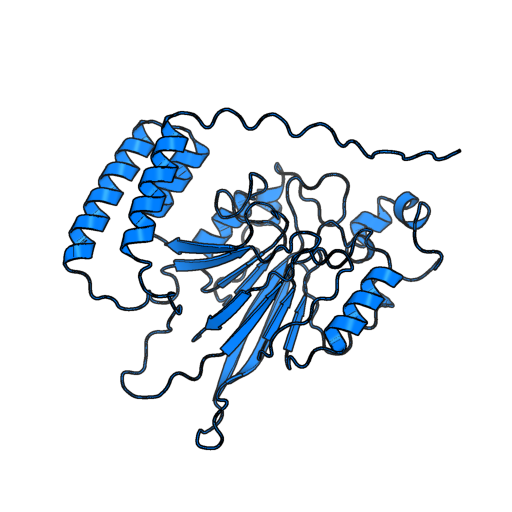 -7.711 -13.210 1.00 90.06 87 GLY A N 1
ATOM 640 C CA . GLY A 1 87 ? 12.352 -6.458 -13.829 1.00 90.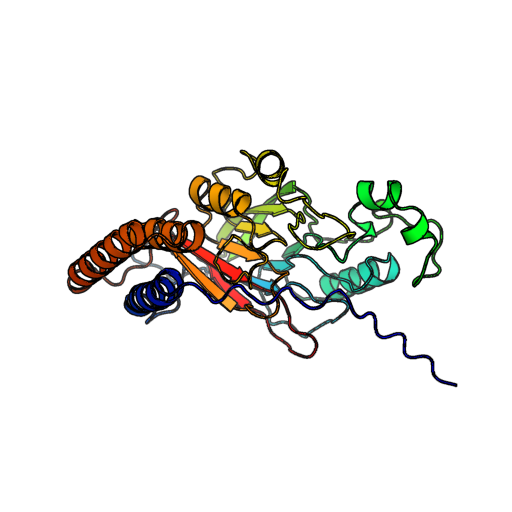06 87 GLY A CA 1
ATOM 641 C C . GLY A 1 87 ? 12.506 -6.411 -15.337 1.00 90.06 87 GLY A C 1
ATOM 642 O O . GLY A 1 87 ? 12.478 -5.325 -15.906 1.00 90.06 87 GLY A O 1
ATOM 643 N N . THR A 1 88 ? 12.685 -7.551 -16.007 1.00 88.50 88 THR A N 1
ATOM 644 C CA . THR A 1 88 ? 12.925 -7.571 -17.455 1.00 88.50 88 THR A CA 1
ATOM 645 C C . THR A 1 88 ? 11.649 -7.311 -18.255 1.00 88.50 88 THR A C 1
ATOM 647 O O . THR A 1 88 ? 10.536 -7.601 -17.809 1.00 88.50 88 THR A O 1
ATOM 650 N N . PHE A 1 89 ? 11.803 -6.838 -19.498 1.00 91.06 89 PHE A N 1
ATOM 651 C CA . PHE A 1 89 ? 10.673 -6.637 -20.411 1.00 91.06 89 PHE A CA 1
ATOM 652 C C . PHE A 1 89 ? 9.831 -7.910 -20.575 1.00 91.06 89 PHE A C 1
ATOM 654 O O . PHE A 1 89 ? 8.607 -7.855 -20.477 1.00 91.06 89 PHE A O 1
ATOM 661 N N . ARG A 1 90 ? 10.465 -9.067 -20.818 1.00 91.12 90 ARG A N 1
ATOM 662 C CA . ARG A 1 90 ? 9.753 -10.342 -20.987 1.00 91.12 90 ARG A CA 1
ATOM 663 C C . ARG A 1 90 ? 8.971 -10.739 -19.741 1.00 91.12 90 ARG A C 1
ATOM 665 O O . ARG A 1 90 ? 7.845 -11.208 -19.880 1.00 91.12 90 ARG A O 1
ATOM 672 N N . GLU A 1 91 ? 9.566 -10.614 -18.557 1.00 93.31 91 GLU A N 1
ATOM 673 C CA . GLU A 1 91 ? 8.895 -10.959 -17.300 1.00 93.31 91 GLU A CA 1
ATOM 674 C C . GLU A 1 91 ? 7.684 -10.057 -17.064 1.00 93.31 91 GLU A C 1
ATOM 676 O O . GLU A 1 91 ? 6.585 -10.564 -16.824 1.00 93.31 91 GLU A O 1
ATOM 681 N N . LEU A 1 92 ? 7.862 -8.742 -17.228 1.00 95.25 92 LEU A N 1
ATOM 682 C CA . LEU A 1 92 ? 6.784 -7.766 -17.093 1.00 95.25 92 LEU A CA 1
ATOM 683 C C . LEU A 1 92 ? 5.674 -8.038 -18.105 1.00 95.25 92 LEU A C 1
ATOM 685 O O . LEU A 1 92 ? 4.517 -8.152 -17.713 1.00 95.25 92 LEU A O 1
ATOM 689 N N . GLN A 1 93 ? 6.003 -8.235 -19.385 1.00 96.81 93 GLN A N 1
ATOM 690 C CA . GLN A 1 93 ? 4.992 -8.538 -20.398 1.00 96.81 93 GLN A CA 1
ATOM 691 C C . GLN A 1 93 ? 4.246 -9.842 -20.084 1.00 96.81 93 GLN A C 1
ATOM 693 O O . GLN A 1 93 ? 3.024 -9.880 -20.181 1.00 96.81 93 GLN A O 1
ATOM 698 N N . ALA A 1 94 ? 4.943 -10.891 -19.636 1.00 96.81 94 ALA A N 1
ATOM 699 C CA . ALA A 1 94 ? 4.306 -12.153 -19.260 1.00 96.81 94 ALA A CA 1
ATOM 700 C C . ALA A 1 94 ? 3.376 -12.015 -18.039 1.00 96.81 94 ALA A C 1
ATOM 702 O O .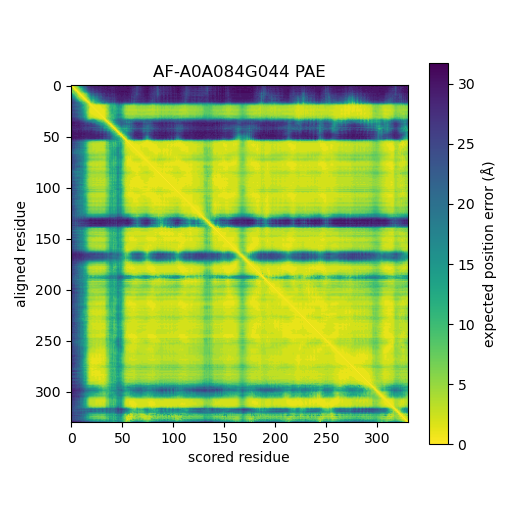 ALA A 1 94 ? 2.384 -12.741 -17.936 1.00 96.81 94 ALA A O 1
ATOM 703 N N . GLN A 1 95 ? 3.692 -11.118 -17.103 1.00 97.88 95 GLN A N 1
ATOM 704 C CA . GLN A 1 95 ? 2.817 -10.773 -15.982 1.00 97.88 95 GLN A CA 1
ATOM 705 C C . GLN A 1 95 ? 1.606 -9.955 -16.434 1.00 97.88 95 GLN A C 1
ATOM 707 O O . GLN A 1 95 ? 0.483 -10.284 -16.060 1.00 97.88 95 GLN A O 1
ATOM 712 N N . LEU A 1 96 ? 1.798 -8.957 -17.300 1.00 98.56 96 LEU A N 1
ATOM 713 C CA . LEU A 1 96 ? 0.701 -8.177 -17.878 1.00 98.56 96 LEU A CA 1
ATOM 714 C C . LEU A 1 96 ? -0.254 -9.057 -18.690 1.00 98.56 96 LEU A C 1
ATOM 716 O O . LEU A 1 96 ? -1.467 -8.928 -18.551 1.00 98.56 96 LEU A O 1
ATOM 720 N N . ASP A 1 97 ? 0.263 -9.990 -19.488 1.00 98.56 97 ASP A N 1
ATOM 721 C CA . ASP A 1 97 ? -0.554 -10.935 -20.256 1.00 98.56 97 ASP A CA 1
ATOM 722 C C . ASP A 1 97 ? -1.401 -11.832 -19.343 1.00 98.56 97 ASP A C 1
ATOM 724 O O . ASP A 1 97 ? -2.589 -12.043 -19.602 1.00 98.56 97 ASP A O 1
ATOM 728 N N . TRP A 1 98 ? -0.830 -12.297 -18.229 1.00 98.19 98 TRP A N 1
ATOM 729 C CA . TRP A 1 98 ? -1.584 -13.023 -17.208 1.00 98.19 98 TRP A CA 1
ATOM 730 C C . TRP A 1 98 ? -2.650 -12.146 -16.549 1.00 98.19 98 TRP A C 1
ATOM 732 O O . TRP A 1 98 ? -3.814 -12.542 -16.517 1.00 98.19 98 TRP A O 1
ATOM 742 N N . LEU A 1 99 ? -2.304 -10.939 -16.098 1.00 98.31 99 LEU A N 1
ATOM 743 C CA . LEU A 1 99 ? -3.255 -10.012 -15.485 1.00 98.31 99 LEU A CA 1
ATOM 744 C C . LEU A 1 99 ? -4.412 -9.667 -16.437 1.00 98.31 99 LEU A C 1
ATOM 746 O O . LEU A 1 99 ? -5.567 -9.657 -16.010 1.00 98.31 99 LEU A O 1
ATOM 750 N N . LYS A 1 100 ? -4.136 -9.448 -17.731 1.00 97.94 100 LYS A N 1
ATOM 751 C CA . LYS A 1 100 ? -5.159 -9.207 -18.767 1.00 97.94 100 LYS A CA 1
ATOM 752 C C . LYS A 1 100 ? -6.124 -10.385 -18.914 1.00 97.94 100 LYS A C 1
ATOM 754 O O . LYS A 1 100 ? -7.308 -10.156 -19.143 1.00 97.94 100 LYS A O 1
ATOM 759 N N . SER A 1 101 ? -5.645 -11.620 -18.739 1.00 97.56 101 SER A N 1
ATOM 760 C CA . SER A 1 101 ? -6.477 -12.831 -18.826 1.00 97.56 101 SER A CA 1
ATOM 761 C C . SER A 1 101 ? -7.456 -13.008 -17.657 1.00 97.56 101 SER A C 1
ATOM 763 O O . SER A 1 101 ? -8.420 -13.764 -17.773 1.00 97.56 101 SER A O 1
ATOM 765 N N . LEU A 1 102 ? -7.237 -12.314 -16.533 1.00 97.06 102 LEU A N 1
ATOM 766 C CA . LEU A 1 102 ? -8.084 -12.433 -15.349 1.00 97.06 102 LEU A CA 1
ATOM 767 C C . LEU A 1 102 ? -9.454 -11.750 -15.549 1.00 97.06 102 LEU A C 1
ATOM 769 O O . LEU A 1 102 ? -9.532 -10.692 -16.184 1.00 97.06 102 LEU A O 1
ATOM 773 N N . PRO A 1 103 ? -10.527 -12.273 -14.921 1.00 94.94 103 PRO A N 1
ATOM 774 C CA . PRO A 1 103 ? -11.906 -11.831 -15.164 1.00 94.94 103 PRO A CA 1
ATOM 775 C C . PRO A 1 103 ? -12.272 -10.476 -14.535 1.00 94.94 103 PRO A C 1
ATOM 777 O O . PRO A 1 103 ? -13.353 -9.955 -14.791 1.00 94.94 103 PRO A O 1
ATOM 780 N N . HIS A 1 104 ? -11.397 -9.899 -13.709 1.00 95.19 104 HIS A N 1
ATOM 781 C CA . HIS A 1 104 ? -11.635 -8.625 -13.027 1.00 95.19 104 HIS A CA 1
ATOM 782 C C . HIS A 1 104 ? -11.864 -7.489 -14.033 1.00 95.19 104 HIS A C 1
ATOM 784 O O . HIS A 1 104 ? -11.039 -7.282 -14.926 1.00 95.19 104 HIS A O 1
ATOM 790 N N . LYS A 1 105 ? -12.950 -6.722 -13.883 1.00 92.75 105 LYS A N 1
ATOM 791 C CA . LYS A 1 105 ? -13.270 -5.602 -14.790 1.00 92.75 105 LYS A CA 1
ATOM 792 C C . LYS A 1 105 ? -12.221 -4.494 -14.701 1.00 92.75 105 LYS A C 1
ATOM 794 O O . LYS A 1 105 ? -11.816 -3.944 -15.718 1.00 92.75 105 LYS A O 1
ATOM 799 N N . HIS A 1 106 ? -11.748 -4.209 -13.490 1.00 97.25 106 HIS A N 1
ATOM 800 C CA . HIS A 1 106 ? -10.717 -3.211 -13.240 1.00 97.25 106 HIS A CA 1
ATOM 801 C C . HIS A 1 106 ? -9.453 -3.861 -12.674 1.00 97.25 106 HIS A C 1
ATOM 803 O O . HIS A 1 106 ? -9.529 -4.692 -11.769 1.00 97.25 106 HIS A O 1
ATOM 809 N N . LYS A 1 107 ? -8.285 -3.459 -13.182 1.00 98.44 107 LYS A N 1
ATOM 810 C CA . LYS A 1 107 ? -6.973 -3.848 -12.653 1.00 98.44 107 LYS A CA 1
ATOM 811 C C . LYS A 1 107 ? -6.121 -2.599 -12.447 1.00 98.44 107 LYS A C 1
ATOM 813 O O . LYS A 1 107 ? -5.957 -1.821 -13.386 1.00 98.44 107 LYS A O 1
ATOM 818 N N . VAL A 1 108 ? -5.581 -2.418 -11.245 1.00 98.81 108 VAL A N 1
ATOM 819 C CA . VAL A 1 108 ? -4.651 -1.329 -10.920 1.00 98.81 108 VAL A CA 1
ATOM 820 C C . VAL A 1 108 ? -3.362 -1.918 -10.372 1.00 98.81 108 VAL A C 1
ATOM 822 O O . VAL A 1 108 ? -3.385 -2.776 -9.490 1.00 98.81 108 VAL A O 1
ATOM 825 N N . VAL A 1 109 ? -2.238 -1.461 -10.908 1.00 98.81 109 VAL A N 1
ATOM 826 C CA . VAL A 1 109 ? -0.912 -2.016 -10.643 1.00 98.81 109 VAL A CA 1
ATOM 827 C C . VAL A 1 109 ? 0.060 -0.883 -10.340 1.00 98.81 109 VAL A C 1
ATOM 829 O O . VAL A 1 109 ? 0.041 0.158 -10.994 1.00 98.81 109 VAL A O 1
ATOM 832 N N . ILE A 1 110 ? 0.940 -1.104 -9.371 1.00 98.81 110 ILE A N 1
ATOM 833 C CA . ILE A 1 110 ? 2.171 -0.328 -9.185 1.00 98.81 110 ILE A CA 1
ATOM 834 C C . ILE A 1 110 ? 3.376 -1.239 -9.436 1.00 98.81 110 ILE A C 1
ATOM 836 O O . ILE A 1 110 ? 3.225 -2.458 -9.450 1.00 98.81 110 ILE A O 1
ATOM 840 N N . GLY A 1 111 ? 4.561 -0.658 -9.628 1.00 98.12 111 GLY A N 1
ATOM 841 C CA . GLY A 1 111 ? 5.813 -1.420 -9.574 1.00 98.12 111 GLY A CA 1
ATOM 842 C C . GLY A 1 111 ? 6.262 -1.662 -8.131 1.00 98.12 111 GLY A C 1
ATOM 843 O O . GLY A 1 111 ? 5.745 -1.035 -7.205 1.00 98.12 111 GLY A O 1
ATOM 844 N N . GLY A 1 112 ? 7.230 -2.550 -7.951 1.00 96.50 112 GLY A N 1
ATOM 845 C CA . GLY A 1 112 ? 8.028 -2.681 -6.734 1.00 96.50 112 GLY A CA 1
ATOM 846 C C . GLY A 1 112 ? 9.517 -2.684 -7.065 1.00 96.50 112 GLY A C 1
ATOM 847 O O . GLY A 1 112 ? 9.904 -2.438 -8.211 1.00 96.50 112 GLY A O 1
ATOM 848 N N . ASN A 1 113 ? 10.364 -2.928 -6.069 1.00 94.56 113 ASN A N 1
ATOM 849 C CA . ASN A 1 113 ? 11.806 -2.846 -6.262 1.00 94.56 113 ASN A CA 1
ATOM 850 C C . ASN A 1 113 ? 12.377 -3.895 -7.227 1.00 94.56 113 ASN A C 1
ATOM 852 O O . ASN A 1 113 ? 13.436 -3.668 -7.790 1.00 94.56 113 ASN A O 1
ATOM 856 N N . HIS A 1 114 ? 11.695 -5.008 -7.478 1.00 93.50 114 HIS A N 1
ATOM 857 C CA . HIS A 1 114 ? 12.126 -5.981 -8.480 1.00 93.50 114 HIS A CA 1
ATOM 858 C C . HIS A 1 114 ? 11.709 -5.625 -9.910 1.00 93.50 114 HIS A C 1
ATOM 860 O O . HIS A 1 114 ? 12.172 -6.268 -10.844 1.00 93.50 114 HIS A O 1
ATOM 866 N N . ASP A 1 115 ? 10.879 -4.601 -10.121 1.00 94.62 115 ASP A N 1
ATOM 867 C CA . ASP A 1 115 ? 10.362 -4.238 -11.442 1.00 94.62 115 ASP A CA 1
ATOM 868 C C . ASP A 1 115 ? 11.232 -3.178 -12.145 1.00 94.62 115 ASP A C 1
ATOM 870 O O . ASP A 1 115 ? 10.715 -2.175 -12.641 1.00 94.62 115 ASP A O 1
ATOM 874 N N . ASP A 1 116 ? 12.552 -3.402 -12.183 1.00 90.56 116 ASP A N 1
ATOM 875 C CA . ASP A 1 116 ? 13.591 -2.446 -12.611 1.00 90.56 116 ASP A CA 1
ATOM 876 C C . ASP A 1 116 ? 13.232 -1.664 -13.899 1.00 90.56 116 ASP A C 1
ATOM 878 O O . ASP A 1 116 ? 13.327 -0.439 -13.903 1.00 90.56 116 ASP A O 1
ATOM 882 N N . LEU A 1 117 ? 12.741 -2.307 -14.975 1.00 90.81 117 LEU A N 1
ATOM 883 C CA . LEU A 1 117 ? 12.373 -1.615 -16.231 1.00 90.81 117 LEU A CA 1
ATOM 884 C C . LEU A 1 117 ? 11.307 -0.520 -16.045 1.00 90.81 117 LEU A C 1
ATOM 886 O O . LEU A 1 117 ? 11.232 0.425 -16.837 1.00 90.81 117 LEU A O 1
ATOM 890 N N . LEU A 1 118 ? 10.453 -0.638 -15.024 1.00 94.69 118 LEU A N 1
ATOM 891 C CA . LEU A 1 118 ? 9.436 0.367 -14.731 1.00 94.69 118 LEU A CA 1
ATOM 892 C C . LEU A 1 118 ? 10.039 1.644 -14.121 1.00 94.69 118 LEU A C 1
ATOM 894 O O . LEU A 1 118 ? 9.396 2.696 -14.220 1.00 94.69 118 LEU A O 1
ATOM 898 N N . ASP A 1 119 ? 11.244 1.578 -13.548 1.00 93.56 119 ASP A N 1
ATOM 899 C CA . ASP A 1 119 ? 12.013 2.720 -13.052 1.00 93.56 119 ASP A CA 1
ATOM 900 C C . ASP A 1 119 ? 13.054 3.167 -14.091 1.00 93.56 119 ASP A C 1
ATOM 902 O O . ASP A 1 119 ? 14.217 2.764 -14.098 1.00 93.56 119 ASP A O 1
ATOM 906 N N . THR A 1 120 ? 12.616 4.024 -15.013 1.00 89.69 120 THR A N 1
ATOM 907 C CA . THR A 1 120 ? 13.461 4.519 -16.107 1.00 89.69 120 THR A CA 1
ATOM 908 C C . THR A 1 120 ? 14.670 5.319 -15.612 1.00 89.69 120 THR A C 1
ATOM 910 O O . THR A 1 120 ? 15.728 5.257 -16.243 1.00 89.69 120 THR A O 1
ATOM 913 N N . ASP A 1 121 ? 14.547 6.031 -14.488 1.00 89.81 121 ASP A N 1
ATOM 914 C CA . ASP A 1 121 ? 15.655 6.800 -13.912 1.00 89.81 121 ASP A CA 1
ATOM 915 C C . ASP A 1 121 ? 16.721 5.850 -13.353 1.00 89.81 121 ASP A C 1
ATOM 917 O O . ASP A 1 121 ? 17.912 6.027 -13.622 1.00 89.81 121 ASP A O 1
ATOM 921 N N . PHE A 1 122 ? 16.291 4.796 -12.651 1.00 89.00 122 PHE A N 1
ATOM 922 C CA . PHE A 1 122 ? 17.179 3.742 -12.161 1.00 89.00 122 PHE A CA 1
ATOM 923 C C . PHE A 1 122 ? 17.900 3.023 -13.307 1.00 89.00 122 PHE A C 1
ATOM 925 O O . PHE A 1 122 ? 19.125 2.928 -13.293 1.00 89.00 122 PHE A O 1
ATOM 932 N N . ILE A 1 123 ? 17.174 2.582 -14.336 1.00 85.38 123 ILE A N 1
ATOM 933 C CA . ILE A 1 123 ? 17.768 1.917 -15.507 1.00 85.38 123 ILE A CA 1
ATOM 934 C C . ILE A 1 123 ? 18.796 2.814 -16.209 1.00 85.38 123 ILE A C 1
ATOM 936 O O . ILE A 1 123 ? 19.889 2.360 -16.544 1.00 85.38 123 ILE A O 1
ATOM 940 N N . THR A 1 124 ? 18.488 4.103 -16.372 1.00 86.31 124 THR A N 1
ATOM 941 C CA . THR A 1 124 ? 19.407 5.071 -16.993 1.00 86.31 124 THR A CA 1
ATOM 942 C C . THR A 1 124 ? 20.684 5.254 -16.169 1.00 86.31 124 THR A C 1
ATOM 944 O O . THR A 1 124 ? 21.772 5.400 -16.730 1.00 86.31 124 THR A O 1
ATOM 947 N N . ALA A 1 125 ? 20.570 5.243 -14.838 1.00 86.69 125 ALA A N 1
ATOM 948 C CA . ALA A 1 125 ? 21.708 5.339 -13.928 1.00 86.69 125 ALA A CA 1
ATOM 949 C C . ALA A 1 125 ? 22.533 4.039 -13.840 1.00 86.69 125 ALA A C 1
ATOM 951 O O . ALA A 1 125 ? 23.702 4.095 -13.454 1.00 86.69 125 ALA A O 1
ATOM 952 N N . HIS A 1 126 ? 21.947 2.899 -14.224 1.00 81.56 126 HIS A N 1
ATOM 953 C CA . HIS A 1 126 ? 22.523 1.557 -14.109 1.00 81.56 126 HIS A CA 1
ATOM 954 C C . HIS A 1 126 ? 22.497 0.789 -15.444 1.00 81.56 126 HIS A C 1
ATOM 956 O O . HIS A 1 126 ? 21.879 -0.276 -15.538 1.00 81.56 126 HIS A O 1
ATOM 962 N N . PRO A 1 127 ? 23.182 1.267 -16.501 1.00 76.88 127 PRO A N 1
ATOM 963 C CA . PRO A 1 127 ? 23.160 0.626 -17.819 1.00 76.88 127 PRO A CA 1
ATOM 964 C C . PRO A 1 127 ? 23.720 -0.808 -17.801 1.00 76.88 127 PRO A C 1
ATOM 966 O O . PRO A 1 127 ? 23.406 -1.626 -18.665 1.00 76.88 127 PRO A O 1
ATOM 969 N N . GLU A 1 128 ? 24.531 -1.169 -16.804 1.00 74.50 128 GLU A N 1
ATOM 970 C CA . GLU A 1 128 ? 24.967 -2.544 -16.576 1.00 74.50 128 GLU A CA 1
ATOM 971 C C . GLU A 1 128 ? 23.814 -3.505 -16.264 1.00 74.50 128 GLU A C 1
ATOM 973 O O . GLU A 1 128 ? 23.957 -4.694 -16.531 1.00 74.50 128 GLU A O 1
ATOM 978 N N . LYS A 1 129 ? 22.682 -3.018 -15.736 1.00 67.38 129 LYS A N 1
ATOM 979 C CA . LYS A 1 129 ? 21.467 -3.815 -15.507 1.00 67.38 129 LYS A CA 1
ATOM 980 C C . LYS A 1 129 ? 20.713 -4.093 -16.806 1.00 67.38 129 LYS A C 1
ATOM 982 O O . LYS A 1 129 ? 20.133 -5.163 -16.942 1.00 67.38 129 LYS A O 1
ATOM 987 N N . GLU A 1 130 ? 20.791 -3.199 -17.795 1.00 62.38 130 GLU A N 1
ATOM 988 C CA . GLU A 1 130 ? 20.315 -3.498 -19.155 1.00 62.38 130 GLU A CA 1
ATOM 989 C C . GLU A 1 130 ? 21.222 -4.519 -19.858 1.00 62.38 130 GLU A C 1
ATOM 991 O O . GLU A 1 130 ? 20.754 -5.379 -20.605 1.00 62.38 130 GLU A O 1
ATOM 996 N N . MET A 1 131 ? 22.538 -4.429 -19.632 1.00 54.25 131 MET A N 1
ATOM 997 C CA . MET A 1 131 ? 23.544 -5.258 -20.311 1.00 54.25 131 MET A CA 1
ATOM 998 C C . MET A 1 131 ? 23.827 -6.601 -19.612 1.00 54.25 131 MET A C 1
ATOM 1000 O O . MET A 1 131 ? 24.357 -7.526 -20.235 1.00 54.25 131 MET A O 1
ATOM 1004 N N . GLY A 1 132 ? 23.505 -6.718 -18.324 1.00 50.19 132 GLY A N 1
ATOM 1005 C CA . GLY A 1 132 ? 23.897 -7.806 -17.435 1.00 50.19 132 GLY A CA 1
ATOM 1006 C C . GLY A 1 132 ? 22.711 -8.636 -16.948 1.00 50.19 132 GLY A C 1
ATOM 1007 O O . GLY A 1 132 ? 22.065 -8.297 -15.968 1.00 50.19 132 GLY A O 1
ATOM 1008 N N . SER A 1 133 ? 22.517 -9.790 -17.594 1.00 52.72 133 SER A N 1
ATOM 1009 C CA . SER A 1 133 ? 21.736 -10.955 -17.139 1.00 52.72 133 SER A CA 1
ATOM 1010 C C . SER A 1 133 ? 20.223 -10.770 -16.914 1.00 52.72 133 SER A C 1
ATOM 1012 O O . SER A 1 133 ? 19.792 -10.372 -15.845 1.00 52.72 133 SER A O 1
ATOM 1014 N N . TYR A 1 134 ? 19.409 -11.155 -17.906 1.00 49.22 134 TYR A N 1
ATOM 1015 C CA . TYR A 1 134 ? 18.605 -12.404 -17.914 1.00 49.22 134 TYR A CA 1
ATOM 1016 C C . TYR A 1 134 ? 17.559 -12.443 -19.046 1.00 49.22 134 TYR A C 1
ATOM 1018 O O . TYR A 1 134 ? 17.017 -13.515 -19.318 1.00 49.22 134 TYR A O 1
ATOM 1026 N N . ASP A 1 135 ? 17.359 -11.357 -19.801 1.00 50.53 135 ASP A N 1
ATOM 1027 C CA . ASP A 1 135 ? 16.519 -11.376 -21.004 1.00 50.53 135 ASP A CA 1
ATOM 1028 C C . ASP A 1 135 ? 17.209 -10.747 -22.224 1.00 50.53 135 ASP A C 1
ATOM 1030 O O . ASP A 1 135 ? 17.710 -9.627 -22.197 1.00 50.53 135 ASP A O 1
ATOM 1034 N N . LYS A 1 136 ? 17.263 -11.514 -23.317 1.00 47.28 136 LYS A N 1
ATOM 1035 C CA . LYS A 1 136 ? 17.964 -11.181 -24.567 1.00 47.28 136 LYS A CA 1
ATOM 1036 C C . LYS A 1 136 ? 17.049 -10.417 -25.526 1.00 47.28 136 LYS A C 1
ATOM 1038 O O . LYS A 1 136 ? 16.958 -10.787 -26.698 1.00 47.28 136 LYS A O 1
ATOM 1043 N N . THR A 1 137 ? 16.407 -9.349 -25.061 1.00 53.84 137 THR A N 1
ATOM 1044 C CA . THR A 1 137 ? 15.645 -8.460 -25.951 1.00 53.84 137 THR A CA 1
ATOM 1045 C C . THR A 1 137 ? 16.225 -7.042 -25.918 1.00 53.84 137 THR A C 1
ATOM 1047 O O . THR A 1 137 ? 15.618 -6.154 -25.324 1.00 53.84 137 THR A O 1
ATOM 1050 N N . PRO A 1 138 ? 17.411 -6.805 -26.521 1.00 57.59 138 PRO A N 1
ATOM 1051 C CA . PRO A 1 138 ? 17.975 -5.462 -26.617 1.00 57.59 138 PRO A CA 1
ATOM 1052 C C . PRO A 1 138 ? 16.965 -4.483 -27.230 1.00 57.59 138 PRO A C 1
ATOM 1054 O O . PRO A 1 138 ? 16.362 -4.787 -28.261 1.00 57.59 138 PRO A O 1
ATOM 1057 N N . GLY A 1 139 ? 16.812 -3.308 -26.618 1.00 64.44 139 GLY A N 1
ATOM 1058 C CA . GLY A 1 139 ? 16.090 -2.179 -27.210 1.00 64.44 139 GLY A CA 1
ATOM 1059 C C . GLY A 1 139 ? 14.584 -2.108 -26.950 1.00 64.44 139 GLY A C 1
ATOM 1060 O O . GLY A 1 139 ? 13.912 -1.376 -27.670 1.00 64.44 139 GLY A O 1
ATOM 1061 N N . ARG A 1 140 ? 14.046 -2.833 -25.959 1.00 80.44 140 ARG A N 1
ATOM 1062 C CA . ARG A 1 140 ? 12.675 -2.605 -25.467 1.00 80.44 140 ARG A CA 1
ATOM 1063 C C . ARG A 1 140 ? 12.679 -1.878 -24.132 1.00 80.44 140 ARG A C 1
ATOM 1065 O O . ARG A 1 140 ? 13.470 -2.189 -23.250 1.00 80.44 140 ARG A O 1
ATOM 1072 N N . THR A 1 141 ? 11.758 -0.940 -23.996 1.00 86.81 141 THR A N 1
ATOM 1073 C CA . THR A 1 141 ? 11.611 -0.031 -22.862 1.00 86.81 141 THR A CA 1
ATOM 1074 C C . THR A 1 141 ? 10.252 -0.226 -22.191 1.00 86.81 141 THR A C 1
ATOM 1076 O O . THR A 1 141 ? 9.377 -0.927 -22.703 1.00 86.81 141 THR A O 1
ATOM 1079 N N . LYS A 1 142 ? 10.025 0.459 -21.065 1.00 90.38 142 LYS A N 1
ATOM 1080 C CA . LYS A 1 142 ? 8.700 0.570 -20.434 1.00 90.38 142 LYS A CA 1
ATOM 1081 C C . LYS A 1 142 ? 7.594 1.002 -21.408 1.00 90.38 142 LYS A C 1
ATOM 1083 O O . LYS A 1 142 ? 6.453 0.577 -21.251 1.00 90.38 142 LYS A O 1
ATOM 1088 N N . ALA A 1 143 ? 7.919 1.843 -22.394 1.00 91.75 143 ALA A N 1
ATOM 1089 C CA . ALA A 1 143 ? 6.954 2.347 -23.371 1.00 91.75 143 ALA A CA 1
ATOM 1090 C C . ALA A 1 143 ? 6.468 1.267 -24.352 1.00 91.75 143 ALA A C 1
ATOM 1092 O O . ALA A 1 143 ? 5.408 1.426 -24.950 1.00 91.75 143 ALA A O 1
ATOM 1093 N N . ASP A 1 144 ? 7.215 0.170 -24.492 1.00 92.94 144 ASP A N 1
ATOM 1094 C CA . ASP A 1 144 ? 6.888 -0.937 -25.392 1.00 92.94 144 ASP A CA 1
ATOM 1095 C C . ASP A 1 144 ? 6.005 -2.010 -24.728 1.00 92.94 144 ASP A C 1
ATOM 1097 O O . ASP A 1 144 ? 5.651 -2.999 -25.373 1.00 92.94 144 ASP A O 1
ATOM 1101 N N . LEU A 1 145 ? 5.692 -1.866 -23.432 1.00 95.31 145 LEU A N 1
ATOM 1102 C CA . LEU A 1 145 ? 4.841 -2.801 -22.693 1.00 95.31 145 LEU A CA 1
ATOM 1103 C C . LEU A 1 145 ? 3.381 -2.657 -23.136 1.00 95.31 145 LEU A C 1
ATOM 1105 O O . LEU A 1 145 ? 2.819 -1.561 -23.130 1.00 95.31 145 LEU A O 1
ATOM 1109 N N . ASP A 1 146 ? 2.740 -3.780 -23.449 1.00 97.75 146 ASP A N 1
ATOM 1110 C CA . ASP A 1 146 ? 1.306 -3.823 -23.730 1.00 97.75 146 ASP A CA 1
ATOM 1111 C C . ASP A 1 146 ? 0.505 -4.008 -22.433 1.00 97.75 146 ASP A C 1
ATOM 1113 O O . ASP A 1 146 ? 0.239 -5.135 -21.989 1.00 97.75 146 ASP A O 1
ATOM 1117 N N . TRP A 1 147 ? 0.116 -2.873 -21.850 1.00 97.94 147 TRP A N 1
ATOM 1118 C CA . TRP A 1 147 ? -0.707 -2.776 -20.643 1.00 97.94 147 TRP A CA 1
ATOM 1119 C C . TRP A 1 147 ? -2.172 -3.188 -20.861 1.00 97.94 147 TRP A C 1
ATOM 1121 O O . TRP A 1 147 ? -2.841 -3.573 -19.900 1.00 97.94 147 TRP A O 1
ATOM 1131 N N . GLY A 1 148 ? -2.689 -3.127 -22.094 1.00 97.31 148 GLY A N 1
ATOM 1132 C CA . GLY A 1 148 ? -4.129 -3.231 -22.352 1.00 97.31 148 GLY A CA 1
ATOM 1133 C C . GLY A 1 148 ? -4.936 -2.249 -21.490 1.00 97.31 148 GLY A C 1
ATOM 1134 O O . GLY A 1 148 ? -4.625 -1.062 -21.440 1.00 97.31 148 GLY A O 1
ATOM 1135 N N . ASP A 1 149 ? -5.933 -2.765 -20.766 1.00 96.31 149 ASP A N 1
ATOM 1136 C CA . ASP A 1 149 ? -6.806 -1.977 -19.877 1.00 96.31 149 ASP A CA 1
ATOM 1137 C C . ASP A 1 149 ? -6.289 -1.884 -18.423 1.00 96.31 149 ASP A C 1
ATOM 1139 O O . ASP A 1 149 ? -7.000 -1.421 -17.527 1.00 96.31 149 ASP A O 1
ATOM 1143 N N . ILE A 1 150 ? -5.068 -2.359 -18.147 1.00 98.62 150 ILE A N 1
ATOM 1144 C CA . ILE A 1 150 ? -4.466 -2.279 -16.810 1.00 98.62 150 ILE A CA 1
ATOM 1145 C C . ILE A 1 150 ? -4.048 -0.834 -16.532 1.00 98.62 150 ILE A C 1
ATOM 1147 O O . ILE A 1 150 ? -3.283 -0.232 -17.285 1.00 98.62 150 ILE A O 1
ATOM 1151 N N . VAL A 1 151 ? -4.491 -0.288 -15.400 1.00 98.69 151 VAL A N 1
ATOM 1152 C CA . VAL A 1 151 ? -4.079 1.043 -14.953 1.00 98.69 151 VAL A CA 1
ATOM 1153 C C . VAL A 1 151 ? -2.787 0.932 -14.152 1.00 98.69 151 VAL A C 1
ATOM 1155 O O . VAL A 1 151 ? -2.787 0.456 -13.017 1.00 98.69 151 VAL A O 1
ATOM 1158 N N . TYR A 1 152 ? -1.685 1.400 -14.730 1.00 98.69 152 TYR A N 1
ATOM 1159 C CA . TYR A 1 152 ? -0.413 1.530 -14.028 1.00 98.69 152 TYR A CA 1
ATOM 1160 C C . TYR A 1 152 ? -0.304 2.878 -13.311 1.00 98.69 152 TYR A C 1
ATOM 1162 O O . TYR A 1 152 ? -0.552 3.924 -13.914 1.00 98.69 152 TYR A O 1
ATOM 1170 N N . LEU A 1 153 ? 0.102 2.862 -12.041 1.00 98.69 153 LEU A N 1
ATOM 1171 C CA . LEU A 1 153 ? 0.324 4.063 -11.240 1.00 98.69 153 LEU A CA 1
ATOM 1172 C C . LEU A 1 153 ? 1.779 4.155 -10.763 1.00 98.69 153 LEU A C 1
ATOM 1174 O O . LEU A 1 153 ? 2.363 3.203 -10.250 1.00 98.69 153 LEU A O 1
ATOM 1178 N N . GLN A 1 154 ? 2.341 5.355 -10.874 1.00 97.25 154 GLN A N 1
ATOM 1179 C CA . GLN A 1 154 ? 3.645 5.720 -10.323 1.00 97.25 154 GLN A CA 1
ATOM 1180 C C . GLN A 1 154 ? 3.567 7.139 -9.768 1.00 97.25 154 GLN A C 1
ATOM 1182 O O . GLN A 1 154 ? 3.553 8.102 -10.531 1.00 97.25 154 GLN A O 1
ATOM 1187 N N . SER A 1 155 ? 3.469 7.263 -8.442 1.00 96.50 155 SER A N 1
ATOM 1188 C CA . SER A 1 155 ? 3.233 8.540 -7.743 1.00 96.50 155 SER A CA 1
ATOM 1189 C C . SER A 1 155 ? 2.064 9.337 -8.337 1.00 96.50 155 SER A C 1
ATOM 1191 O O . SER A 1 155 ? 2.155 10.544 -8.547 1.00 96.50 155 SER A O 1
ATOM 1193 N N . SER A 1 156 ? 0.980 8.644 -8.675 1.00 98.25 156 SER A N 1
ATOM 1194 C CA . SER A 1 156 ? -0.154 9.203 -9.414 1.00 98.25 156 SER A CA 1
ATOM 1195 C C . SER A 1 156 ? -1.471 8.601 -8.944 1.00 98.25 156 SER A C 1
ATOM 1197 O O . SER A 1 156 ? -1.508 7.671 -8.137 1.00 98.25 156 SER A O 1
ATOM 1199 N N . VAL A 1 157 ? -2.567 9.192 -9.412 1.00 98.56 157 VAL A N 1
ATOM 1200 C CA . VAL A 1 157 ? -3.926 8.891 -8.968 1.00 98.56 157 VAL A CA 1
ATOM 1201 C C . VAL A 1 157 ? -4.764 8.473 -10.161 1.00 98.56 157 VAL A C 1
ATOM 1203 O O . VAL A 1 157 ? -4.668 9.074 -11.228 1.00 98.56 157 VAL A O 1
ATOM 1206 N N . THR A 1 158 ? -5.650 7.509 -9.948 1.00 98.50 158 THR A N 1
ATOM 1207 C CA . THR A 1 158 ? -6.772 7.235 -10.846 1.00 98.50 158 THR A CA 1
ATOM 1208 C C . THR A 1 158 ? -8.092 7.322 -10.090 1.00 98.50 158 THR A C 1
ATOM 1210 O O . THR A 1 158 ? -8.137 7.259 -8.860 1.00 98.50 158 THR A O 1
ATOM 1213 N N . THR A 1 159 ? -9.187 7.499 -10.820 1.00 98.12 159 THR A N 1
ATOM 1214 C CA . THR A 1 159 ? -10.541 7.402 -10.277 1.00 98.12 159 THR A CA 1
ATOM 1215 C C . THR A 1 159 ? -11.343 6.447 -11.141 1.00 98.12 159 THR A C 1
ATOM 1217 O O . THR A 1 159 ? -11.484 6.668 -12.342 1.00 98.12 159 THR A O 1
ATOM 1220 N N . LEU A 1 160 ? -11.850 5.379 -10.532 1.00 96.12 160 LEU A N 1
ATOM 1221 C CA . LEU A 1 160 ? -12.591 4.326 -11.217 1.00 96.12 160 LEU A CA 1
ATOM 1222 C C . LEU A 1 160 ? -14.076 4.408 -10.884 1.00 96.12 160 LEU A C 1
ATOM 1224 O O . LEU A 1 160 ? -14.440 4.679 -9.744 1.00 96.12 160 LEU A O 1
ATOM 1228 N N . GLN A 1 161 ? -14.919 4.137 -11.878 1.00 94.19 161 GLN A N 1
ATOM 1229 C CA . GLN A 1 161 ? -16.357 3.953 -11.702 1.00 94.19 161 GLN A CA 1
ATOM 1230 C C . GLN A 1 161 ? -16.649 2.453 -11.654 1.00 94.19 161 GLN A C 1
ATOM 1232 O O . GLN A 1 161 ? -16.538 1.775 -12.672 1.00 94.19 161 GLN A O 1
ATOM 1237 N N . ILE A 1 162 ? -16.988 1.939 -10.474 1.00 90.56 162 ILE A N 1
ATOM 1238 C CA . ILE A 1 162 ? -17.217 0.514 -10.226 1.00 90.56 162 ILE A CA 1
ATOM 1239 C C . ILE A 1 162 ? -18.710 0.269 -10.057 1.00 90.56 162 ILE A C 1
ATOM 1241 O O . ILE A 1 162 ? -19.362 0.904 -9.232 1.00 90.56 162 ILE A O 1
ATOM 1245 N N . GLU A 1 163 ? -19.253 -0.657 -10.835 1.00 85.81 163 GLU A N 1
ATOM 1246 C CA . GLU A 1 163 ? -20.630 -1.128 -10.692 1.00 85.81 163 GLU A CA 1
ATOM 1247 C C . GLU A 1 163 ? -20.684 -2.169 -9.568 1.00 85.81 163 GLU A C 1
ATOM 1249 O O . GLU A 1 163 ? -20.081 -3.231 -9.681 1.00 85.81 163 GLU A O 1
ATOM 1254 N N . ALA A 1 164 ? -21.383 -1.847 -8.482 1.00 73.25 164 ALA A N 1
ATOM 1255 C CA . ALA A 1 164 ? -21.633 -2.740 -7.358 1.00 73.25 164 ALA A CA 1
ATOM 1256 C C . ALA A 1 164 ? -23.099 -3.207 -7.366 1.00 73.25 164 ALA A C 1
ATOM 1258 O O . ALA A 1 164 ? -24.011 -2.416 -7.629 1.00 73.25 164 ALA A O 1
ATOM 1259 N N . GLY A 1 165 ? -23.312 -4.486 -7.047 1.00 63.56 165 GLY A N 1
ATOM 1260 C CA . GLY A 1 165 ? -24.620 -5.150 -7.071 1.00 63.56 165 GLY A CA 1
ATOM 1261 C C . GLY A 1 165 ? -24.614 -6.321 -8.053 1.00 63.56 165 GLY A C 1
ATOM 1262 O O . GLY A 1 165 ? -24.578 -6.125 -9.264 1.00 63.56 165 GLY A O 1
ATOM 1263 N N . SER A 1 166 ? -24.594 -7.546 -7.525 1.00 54.66 166 SER A N 1
ATOM 1264 C CA . SER A 1 166 ? -24.441 -8.788 -8.301 1.00 54.66 166 SER A CA 1
ATOM 1265 C C . SER A 1 166 ? -25.729 -9.601 -8.446 1.00 54.66 166 SER A C 1
ATOM 1267 O O . SER A 1 166 ? -25.708 -10.651 -9.085 1.00 54.66 166 SER A O 1
ATOM 1269 N N . ASP A 1 167 ? -26.832 -9.160 -7.840 1.00 56.91 167 ASP A N 1
ATOM 1270 C CA . ASP A 1 167 ? -28.108 -9.868 -7.915 1.00 56.91 167 ASP A CA 1
ATOM 1271 C C . ASP A 1 167 ? -28.972 -9.318 -9.055 1.00 56.91 167 ASP A C 1
ATOM 1273 O O . ASP A 1 167 ? -29.239 -8.121 -9.128 1.00 56.91 167 ASP A O 1
ATOM 1277 N N . GLU A 1 168 ? -29.501 -10.213 -9.902 1.00 55.47 168 GLU A N 1
ATOM 1278 C CA . GLU A 1 168 ? -30.396 -9.906 -11.041 1.00 55.47 168 GLU A CA 1
ATOM 1279 C C . GLU A 1 168 ? -31.657 -9.100 -10.658 1.00 55.47 168 GLU A C 1
ATOM 1281 O O . GLU A 1 168 ? -32.396 -8.627 -11.522 1.00 55.47 168 GLU A O 1
ATOM 1286 N N . LYS A 1 169 ? -31.938 -8.973 -9.357 1.00 56.69 169 LYS A N 1
ATOM 1287 C CA . LYS A 1 169 ? -33.100 -8.275 -8.794 1.00 56.69 169 LYS A CA 1
ATOM 1288 C C . LYS A 1 169 ? -32.792 -6.857 -8.307 1.00 56.69 169 LYS A C 1
ATOM 1290 O O . LYS A 1 169 ? -33.725 -6.166 -7.900 1.00 56.69 169 LYS A O 1
ATOM 1295 N N . GLU A 1 170 ? -31.533 -6.424 -8.328 1.00 60.88 170 GLU A N 1
ATOM 1296 C CA . GLU A 1 170 ? -31.112 -5.120 -7.814 1.00 60.88 170 GLU A CA 1
ATOM 1297 C C . GLU A 1 170 ? -30.668 -4.177 -8.939 1.00 60.88 170 GLU A C 1
ATOM 1299 O O . GLU A 1 170 ? -30.134 -4.593 -9.964 1.00 60.88 170 GLU A O 1
ATOM 1304 N N . VAL A 1 171 ? -30.921 -2.877 -8.759 1.00 62.84 171 VAL A N 1
ATOM 1305 C CA . VAL A 1 171 ? -30.439 -1.842 -9.683 1.00 62.84 171 VAL A CA 1
ATOM 1306 C C . VAL A 1 171 ? -28.938 -1.654 -9.432 1.00 62.84 171 VAL A C 1
ATOM 1308 O O . VAL A 1 171 ? -28.587 -1.282 -8.308 1.00 62.84 171 VAL A O 1
ATOM 1311 N N . PRO A 1 172 ? -28.061 -1.866 -10.434 1.00 66.81 172 PRO A N 1
ATOM 1312 C CA . PRO A 1 172 ? -26.624 -1.671 -10.271 1.00 66.81 172 PRO A CA 1
ATOM 1313 C C . PRO A 1 172 ? -26.320 -0.248 -9.800 1.00 66.81 172 PRO A C 1
ATOM 1315 O O . PRO A 1 172 ? -26.831 0.723 -10.365 1.00 66.81 172 PRO A O 1
ATOM 1318 N N . GLN A 1 173 ? -25.489 -0.113 -8.767 1.00 74.75 173 GLN A N 1
ATOM 1319 C CA . GLN A 1 173 ? -25.021 1.185 -8.292 1.00 74.75 173 GLN A CA 1
ATOM 1320 C C . GLN A 1 173 ? -23.589 1.419 -8.743 1.00 74.75 173 GLN A C 1
ATOM 1322 O O . GLN A 1 173 ? -22.694 0.643 -8.426 1.00 74.75 173 GLN A O 1
ATOM 1327 N N . THR A 1 174 ? -23.350 2.527 -9.436 1.00 85.12 174 THR A N 1
ATOM 1328 C CA . THR A 1 174 ? -21.991 2.960 -9.763 1.00 85.12 174 THR A CA 1
ATOM 1329 C C . THR A 1 174 ? -21.392 3.738 -8.592 1.00 85.12 174 THR A C 1
ATOM 1331 O O . THR A 1 174 ? -21.981 4.707 -8.110 1.00 85.12 174 THR A O 1
ATOM 1334 N N . ARG A 1 175 ? -20.210 3.322 -8.137 1.00 86.44 175 ARG A N 1
ATOM 1335 C CA . ARG A 1 175 ? -19.419 3.971 -7.085 1.00 86.44 175 ARG A CA 1
ATOM 1336 C C . ARG A 1 175 ? -18.111 4.491 -7.665 1.00 86.44 175 ARG A C 1
ATOM 1338 O O . ARG A 1 175 ? -17.471 3.816 -8.464 1.00 86.44 175 ARG A O 1
ATOM 1345 N N . SER A 1 176 ? -17.704 5.678 -7.231 1.00 91.31 176 SER A N 1
ATOM 1346 C CA . SER A 1 176 ? -16.460 6.315 -7.662 1.00 91.31 176 SER A CA 1
ATOM 1347 C C . SER A 1 176 ? -15.370 6.075 -6.620 1.00 91.31 176 SER A C 1
ATOM 1349 O O . SER A 1 176 ? -15.531 6.534 -5.493 1.00 91.31 176 SER A O 1
ATOM 1351 N N . LEU A 1 177 ? -14.271 5.408 -6.985 1.00 94.12 177 LEU A N 1
ATOM 1352 C CA . LEU A 1 177 ? -13.132 5.149 -6.093 1.00 94.12 177 LEU A CA 1
ATOM 1353 C C . LEU A 1 177 ? -11.870 5.862 -6.562 1.00 94.12 177 LEU A C 1
ATOM 1355 O O . LEU A 1 177 ? -11.413 5.629 -7.682 1.00 94.12 177 LEU A O 1
ATOM 1359 N N . LYS A 1 178 ? -11.271 6.674 -5.689 1.00 97.56 178 LYS A N 1
ATOM 1360 C CA . LYS A 1 178 ? -9.980 7.326 -5.914 1.00 97.56 178 LYS A CA 1
ATOM 1361 C C . LYS A 1 178 ? -8.835 6.494 -5.337 1.00 97.56 178 LYS A C 1
ATOM 1363 O O . LYS A 1 178 ? -8.769 6.254 -4.131 1.00 97.56 178 LYS A O 1
ATOM 1368 N N . ILE A 1 179 ? -7.900 6.109 -6.202 1.00 98.69 179 ILE A N 1
ATOM 1369 C CA . ILE A 1 179 ? -6.767 5.241 -5.868 1.00 98.69 179 ILE A CA 1
ATOM 1370 C C . ILE A 1 179 ? -5.472 6.003 -6.134 1.00 98.69 179 ILE A C 1
ATOM 1372 O O . ILE A 1 179 ? -5.239 6.436 -7.262 1.00 98.69 179 ILE A O 1
ATOM 1376 N N . TYR A 1 180 ? -4.638 6.156 -5.109 1.00 98.81 180 TYR A N 1
ATOM 1377 C CA . TYR A 1 180 ? -3.275 6.672 -5.235 1.00 98.81 180 TYR A CA 1
ATOM 1378 C C . TYR A 1 180 ? -2.290 5.500 -5.264 1.00 98.81 180 TYR A C 1
ATOM 1380 O O . TYR A 1 180 ? -2.372 4.622 -4.407 1.00 98.81 180 TYR A O 1
ATOM 1388 N N . GLY A 1 181 ? -1.361 5.495 -6.222 1.00 98.69 181 GLY A N 1
ATOM 1389 C CA . GLY A 1 181 ? -0.379 4.427 -6.404 1.00 98.69 181 GLY A CA 1
ATOM 1390 C C . GLY A 1 181 ? 1.066 4.921 -6.349 1.00 98.69 181 GLY A C 1
ATOM 1391 O O . GLY A 1 181 ? 1.406 5.909 -7.007 1.00 98.69 181 GLY A O 1
ATOM 1392 N N . ASN A 1 182 ? 1.935 4.239 -5.597 1.00 98.19 182 ASN A N 1
ATOM 1393 C CA . ASN A 1 182 ? 3.348 4.601 -5.476 1.00 98.19 182 ASN A CA 1
ATOM 1394 C C . ASN A 1 182 ? 4.283 3.380 -5.273 1.00 98.19 182 ASN A C 1
ATOM 1396 O O . ASN A 1 182 ? 4.138 2.661 -4.289 1.00 98.19 182 ASN A O 1
ATOM 1400 N N . PRO A 1 183 ? 5.276 3.163 -6.156 1.00 97.56 183 PRO A N 1
ATOM 1401 C CA . PRO A 1 183 ? 6.182 2.007 -6.088 1.00 97.56 183 PRO A CA 1
ATOM 1402 C C . PRO A 1 183 ? 7.363 2.180 -5.115 1.00 97.56 183 PRO A C 1
ATOM 1404 O O . PRO A 1 183 ? 8.139 1.256 -4.887 1.00 97.56 183 PRO A O 1
ATOM 1407 N N . GLY A 1 184 ? 7.540 3.381 -4.568 1.00 95.50 184 GLY A N 1
ATOM 1408 C CA . GLY A 1 184 ? 8.700 3.768 -3.787 1.00 95.50 184 GLY A CA 1
ATOM 1409 C C . GLY A 1 184 ? 8.877 2.938 -2.518 1.00 95.50 184 GLY A C 1
ATOM 1410 O O . GLY A 1 184 ? 7.946 2.807 -1.717 1.00 95.50 184 GLY A O 1
ATOM 1411 N N . THR A 1 185 ? 10.090 2.416 -2.318 1.00 93.50 185 THR A N 1
ATOM 1412 C CA . THR A 1 185 ? 10.375 1.403 -1.294 1.00 93.50 185 THR A CA 1
ATOM 1413 C C . THR A 1 185 ? 11.626 1.727 -0.502 1.00 93.50 185 THR A C 1
ATOM 1415 O O . THR A 1 185 ? 12.691 1.944 -1.062 1.00 93.50 185 THR A O 1
ATOM 1418 N N . VAL A 1 186 ? 11.517 1.779 0.827 1.00 90.94 186 VAL A N 1
ATOM 1419 C CA . VAL A 1 186 ? 12.685 2.021 1.686 1.00 90.94 186 VAL A CA 1
ATOM 1420 C C . VAL A 1 186 ? 13.412 0.715 1.992 1.00 90.94 186 VAL A C 1
ATOM 1422 O O . VAL A 1 186 ? 12.783 -0.320 2.180 1.00 90.94 186 VAL A O 1
ATOM 1425 N N . ARG A 1 187 ? 14.737 0.779 2.171 1.00 79.31 187 ARG A N 1
ATOM 1426 C CA . ARG A 1 187 ? 15.568 -0.350 2.651 1.00 79.31 187 ARG A CA 1
ATOM 1427 C C . ARG A 1 187 ? 15.590 -1.585 1.730 1.00 79.31 187 ARG A C 1
ATOM 1429 O O . ARG A 1 187 ? 15.907 -2.669 2.219 1.00 79.31 187 ARG A O 1
ATOM 1436 N N . CYS A 1 188 ? 15.332 -1.431 0.432 1.00 78.50 188 CYS A N 1
ATOM 1437 C CA . CYS A 1 188 ? 15.356 -2.546 -0.519 1.00 78.50 188 CYS A CA 1
ATOM 1438 C C . CYS A 1 188 ? 16.722 -2.782 -1.195 1.00 78.50 188 CYS A C 1
ATOM 1440 O O . CYS A 1 188 ? 16.920 -3.857 -1.739 1.00 78.50 188 CYS A O 1
ATOM 1442 N N . GLY A 1 189 ? 17.705 -1.874 -1.093 1.00 77.12 189 GLY A N 1
ATOM 1443 C CA . GLY A 1 189 ? 19.048 -2.055 -1.679 1.00 77.12 189 GLY A CA 1
ATOM 1444 C C . GLY A 1 189 ? 19.206 -1.398 -3.063 1.00 77.12 189 GLY A C 1
ATOM 1445 O O . GLY A 1 189 ? 18.489 -0.436 -3.338 1.00 77.12 189 GLY A O 1
ATOM 1446 N N . PRO A 1 190 ? 20.151 -1.854 -3.918 1.00 80.81 190 PRO A N 1
ATOM 1447 C CA . PRO A 1 190 ? 20.432 -1.264 -5.234 1.00 80.81 190 PRO A CA 1
ATOM 1448 C C . PRO A 1 190 ? 19.468 -1.804 -6.305 1.00 80.81 190 PRO A C 1
ATOM 1450 O O . PRO A 1 190 ? 19.870 -2.483 -7.255 1.00 80.81 190 PRO A O 1
ATOM 1453 N N . PHE A 1 191 ? 18.186 -1.549 -6.091 1.00 86.69 191 PHE A N 1
ATOM 1454 C CA . PHE A 1 191 ? 17.076 -1.996 -6.924 1.00 86.69 191 PHE A CA 1
ATOM 1455 C C . PHE A 1 191 ? 16.214 -0.797 -7.331 1.00 86.69 191 PHE A C 1
ATOM 1457 O O . PHE A 1 191 ? 16.330 0.274 -6.721 1.00 86.69 191 PHE A O 1
ATOM 1464 N N . GLY A 1 192 ? 15.352 -0.978 -8.333 1.00 87.69 192 GLY A N 1
ATOM 1465 C CA . GLY A 1 192 ? 14.410 0.047 -8.767 1.00 87.69 192 GLY A CA 1
ATOM 1466 C C . GLY A 1 192 ? 13.571 0.602 -7.615 1.00 87.69 192 GLY A C 1
ATOM 1467 O O . GLY A 1 192 ? 13.334 -0.051 -6.598 1.00 87.69 192 GLY A O 1
ATOM 1468 N N . PHE A 1 193 ? 13.135 1.851 -7.752 1.00 93.88 193 PHE A N 1
ATOM 1469 C CA . PHE A 1 193 ? 12.265 2.560 -6.813 1.00 93.88 193 PHE A CA 1
ATOM 1470 C C . PHE A 1 193 ? 12.770 2.633 -5.362 1.00 93.88 193 PHE A C 1
ATOM 1472 O O . PHE A 1 193 ? 11.995 2.949 -4.451 1.00 93.88 193 PHE A O 1
ATOM 1479 N N . SER A 1 194 ? 14.057 2.368 -5.131 1.00 92.50 194 SER A N 1
ATOM 1480 C CA . SER A 1 194 ? 14.669 2.438 -3.809 1.00 92.50 194 SER A CA 1
ATOM 1481 C C . SER A 1 194 ? 14.688 3.875 -3.290 1.00 92.50 194 SER A C 1
ATOM 1483 O O . SER A 1 194 ? 15.134 4.808 -3.958 1.00 92.50 194 SER A O 1
ATOM 1485 N N . ILE A 1 195 ? 14.179 4.059 -2.074 1.00 91.69 195 ILE A N 1
ATOM 1486 C CA . ILE A 1 195 ? 14.178 5.325 -1.350 1.00 91.69 195 ILE A CA 1
ATOM 1487 C C . ILE A 1 195 ? 15.150 5.207 -0.184 1.00 91.69 195 ILE A C 1
ATOM 1489 O O . ILE A 1 195 ? 14.947 4.414 0.745 1.00 91.69 195 ILE A O 1
ATOM 1493 N N . GLU A 1 196 ? 16.155 6.076 -0.172 1.00 88.88 196 GLU A N 1
ATOM 1494 C CA . GLU A 1 196 ? 17.039 6.195 0.982 1.00 88.88 196 GLU A CA 1
ATOM 1495 C C . GLU A 1 196 ? 16.257 6.704 2.210 1.00 88.88 196 GLU A C 1
ATOM 1497 O O . GLU A 1 196 ? 15.525 7.701 2.116 1.00 88.88 196 GLU A O 1
ATOM 1502 N N . PRO A 1 197 ? 16.374 6.053 3.385 1.00 86.69 197 PRO A N 1
ATOM 1503 C CA . PRO A 1 197 ? 15.629 6.442 4.583 1.00 86.69 197 PRO A CA 1
ATOM 1504 C C . PRO A 1 197 ? 15.775 7.921 4.969 1.00 86.69 197 PRO A C 1
ATOM 1506 O O . PRO A 1 197 ? 14.846 8.505 5.526 1.00 86.69 197 PRO A O 1
ATOM 1509 N N . GLU A 1 198 ? 16.920 8.533 4.670 1.00 88.12 198 GLU A N 1
ATOM 1510 C CA . GLU A 1 198 ? 17.252 9.923 4.980 1.00 88.12 198 GLU A CA 1
ATOM 1511 C C . GLU A 1 198 ? 16.460 10.926 4.131 1.00 88.12 198 GLU A C 1
ATOM 1513 O O . GLU A 1 198 ? 16.197 12.041 4.585 1.00 88.12 198 GLU A O 1
ATOM 1518 N N . VAL A 1 199 ? 16.048 10.538 2.918 1.00 91.44 199 VAL A N 1
ATOM 1519 C CA . VAL A 1 199 ? 15.273 11.394 2.001 1.00 91.44 199 VAL A CA 1
ATOM 1520 C C . VAL A 1 199 ? 13.794 11.021 1.945 1.00 91.44 199 VAL A C 1
ATOM 1522 O O . VAL A 1 199 ? 13.003 11.754 1.351 1.00 91.44 199 VAL A O 1
ATOM 1525 N N . ALA A 1 200 ? 13.395 9.931 2.609 1.00 92.62 200 ALA A N 1
ATOM 1526 C CA . ALA A 1 200 ? 12.018 9.443 2.630 1.00 92.62 200 ALA A CA 1
ATOM 1527 C C . ALA A 1 200 ? 11.004 10.517 3.053 1.00 92.62 200 ALA A C 1
ATOM 1529 O O . ALA A 1 200 ? 9.900 10.555 2.515 1.00 92.62 200 ALA A O 1
ATOM 1530 N N . LYS A 1 201 ? 11.385 11.437 3.951 1.00 93.94 201 LYS A N 1
ATOM 1531 C CA . LYS A 1 201 ? 10.526 12.566 4.328 1.00 93.94 201 LYS A CA 1
ATOM 1532 C C . LYS A 1 201 ? 10.142 13.411 3.110 1.00 93.94 201 LYS A C 1
ATOM 1534 O O . LYS A 1 201 ? 8.959 13.583 2.854 1.00 93.94 201 LYS A O 1
ATOM 1539 N N . TYR A 1 202 ? 11.123 13.882 2.343 1.00 94.31 202 TYR A N 1
ATOM 1540 C CA . TYR A 1 202 ? 10.889 14.718 1.158 1.00 94.31 202 TYR A CA 1
ATOM 1541 C C . TYR A 1 202 ? 10.210 13.949 0.024 1.00 94.31 202 TYR A C 1
ATOM 1543 O O . TYR A 1 202 ? 9.499 14.528 -0.792 1.00 94.31 202 TYR A O 1
ATOM 1551 N N . TYR A 1 203 ? 10.432 12.634 -0.034 1.00 94.25 203 TYR A N 1
ATOM 1552 C CA . TYR A 1 203 ? 9.740 11.779 -0.986 1.00 94.25 203 TYR A CA 1
ATOM 1553 C C . TYR A 1 203 ? 8.236 11.695 -0.692 1.00 94.25 203 TYR A C 1
ATOM 1555 O O . TYR A 1 203 ? 7.445 11.660 -1.626 1.00 94.25 203 TYR A O 1
ATOM 1563 N N . TRP A 1 204 ? 7.824 11.646 0.576 1.00 95.25 204 TRP A N 1
ATOM 1564 C CA . TRP A 1 204 ? 6.426 11.398 0.945 1.00 95.25 204 TRP A CA 1
ATOM 1565 C C . TRP A 1 204 ? 5.623 12.655 1.294 1.00 95.25 204 TRP A C 1
ATOM 1567 O O . TRP A 1 204 ? 4.404 12.617 1.173 1.00 95.25 204 TRP A O 1
ATOM 1577 N N . GLU A 1 205 ? 6.274 13.748 1.696 1.00 92.69 205 GLU A N 1
ATOM 1578 C CA . GLU A 1 205 ? 5.622 14.977 2.171 1.00 92.69 205 GLU A CA 1
ATOM 1579 C C . GLU A 1 205 ? 4.542 15.492 1.201 1.00 92.69 205 GLU A C 1
ATOM 1581 O O . GLU A 1 205 ? 4.820 15.776 0.034 1.00 92.69 205 GLU A O 1
ATOM 1586 N N . ASP A 1 206 ? 3.301 15.568 1.703 1.00 93.00 206 ASP A N 1
ATOM 1587 C CA . ASP A 1 206 ? 2.098 16.039 0.999 1.00 93.00 206 ASP A CA 1
ATOM 1588 C C . ASP A 1 206 ? 1.814 15.346 -0.344 1.00 93.00 206 ASP A C 1
ATOM 1590 O O . ASP A 1 206 ? 1.103 15.874 -1.205 1.00 93.00 206 ASP A O 1
ATOM 1594 N N . ARG A 1 207 ? 2.337 14.132 -0.534 1.00 94.56 207 ARG A N 1
ATOM 1595 C CA . ARG A 1 207 ? 2.262 13.456 -1.829 1.00 94.56 207 ARG A CA 1
ATOM 1596 C C . ARG A 1 207 ? 0.930 12.751 -2.064 1.00 94.56 207 ARG A C 1
ATOM 1598 O O . ARG A 1 207 ? 0.481 12.659 -3.205 1.00 94.56 207 ARG A O 1
ATOM 1605 N N . ILE A 1 208 ? 0.286 12.259 -1.005 1.00 97.69 208 ILE A N 1
ATOM 1606 C CA . ILE A 1 208 ? -0.982 11.527 -1.117 1.00 97.69 208 ILE A CA 1
ATOM 1607 C C . ILE A 1 208 ? -2.170 12.509 -1.004 1.00 97.69 208 ILE A C 1
ATOM 1609 O O . ILE A 1 208 ? -2.291 13.208 0.004 1.00 97.69 208 ILE A O 1
ATOM 1613 N N . PRO A 1 209 ? -3.099 12.587 -1.973 1.00 97.56 209 PRO A N 1
ATOM 1614 C CA . PRO A 1 209 ? -4.265 13.465 -1.847 1.00 97.56 209 PRO A CA 1
ATOM 1615 C C . PRO A 1 209 ? -5.143 13.108 -0.642 1.00 97.56 209 PRO A C 1
ATOM 1617 O O . PRO A 1 209 ? -5.393 11.933 -0.372 1.00 97.56 209 PRO A O 1
ATOM 1620 N N . ALA A 1 210 ? -5.659 14.121 0.057 1.00 95.19 210 ALA A N 1
ATOM 1621 C CA . ALA A 1 210 ? -6.437 13.940 1.288 1.00 95.19 210 ALA A CA 1
ATOM 1622 C C . ALA A 1 210 ? -7.770 13.192 1.090 1.00 95.19 210 ALA A C 1
ATOM 1624 O O . ALA A 1 210 ? -8.303 12.631 2.043 1.00 95.19 210 ALA A O 1
ATOM 1625 N N . ASP A 1 211 ? -8.314 13.178 -0.128 1.00 94.56 211 ASP A N 1
ATOM 1626 C CA . ASP A 1 211 ? -9.572 12.510 -0.472 1.00 94.56 211 ASP A CA 1
ATOM 1627 C C . ASP A 1 211 ? -9.377 11.109 -1.079 1.00 94.56 211 ASP A C 1
ATOM 1629 O O . ASP A 1 211 ? -10.307 10.542 -1.646 1.00 94.56 211 ASP A O 1
ATOM 1633 N N . THR A 1 212 ? -8.176 10.538 -0.948 1.00 96.88 212 THR A N 1
ATOM 1634 C CA . THR A 1 212 ? -7.856 9.185 -1.419 1.00 96.88 212 THR A CA 1
ATOM 1635 C C . THR A 1 212 ? -8.671 8.123 -0.668 1.00 96.88 212 THR A C 1
ATOM 1637 O O . THR A 1 212 ? -8.698 8.101 0.565 1.00 96.88 212 THR A O 1
ATOM 1640 N N . ASP A 1 213 ? -9.311 7.215 -1.410 1.00 96.06 213 ASP A N 1
ATOM 1641 C CA . ASP A 1 213 ? -10.056 6.080 -0.851 1.00 96.06 213 ASP A CA 1
ATOM 1642 C C . ASP A 1 213 ? -9.144 4.866 -0.618 1.00 96.06 213 ASP A C 1
ATOM 1644 O O . ASP A 1 213 ? -9.263 4.172 0.395 1.00 96.06 213 ASP A O 1
ATOM 1648 N N . ILE A 1 214 ? -8.215 4.628 -1.551 1.00 98.12 214 ILE A N 1
ATOM 1649 C CA . ILE A 1 214 ? -7.269 3.512 -1.509 1.00 98.12 214 ILE A CA 1
ATOM 1650 C C . ILE A 1 214 ? -5.851 4.025 -1.739 1.00 98.12 214 ILE A C 1
ATOM 1652 O O . ILE A 1 214 ? -5.565 4.645 -2.764 1.00 98.12 214 ILE A O 1
ATOM 1656 N N . VAL A 1 215 ? -4.954 3.718 -0.806 1.00 98.69 215 VAL A N 1
ATOM 1657 C CA . VAL A 1 215 ? -3.510 3.885 -1.003 1.00 98.69 215 VAL A CA 1
ATOM 1658 C C . VAL A 1 215 ? -2.911 2.540 -1.403 1.00 98.69 215 VAL A C 1
ATOM 1660 O O . VAL A 1 215 ? -3.009 1.573 -0.655 1.00 98.69 215 VAL A O 1
ATOM 1663 N N . LEU A 1 216 ? -2.294 2.478 -2.579 1.00 98.75 216 LEU A N 1
ATOM 1664 C CA . LEU A 1 216 ? -1.572 1.318 -3.092 1.00 98.75 216 LEU A CA 1
ATOM 1665 C C . LEU A 1 216 ? -0.076 1.655 -3.120 1.00 98.75 216 LEU A C 1
ATOM 1667 O O . LEU A 1 216 ? 0.362 2.456 -3.944 1.00 98.75 216 LEU A O 1
ATOM 1671 N N . CYS A 1 217 ? 0.707 1.080 -2.211 1.00 97.44 217 CYS A N 1
ATOM 1672 C CA . CYS A 1 217 ? 2.145 1.353 -2.100 1.00 97.44 217 CYS A CA 1
ATOM 1673 C C . CYS A 1 217 ? 2.942 0.058 -2.026 1.00 97.44 217 CYS A C 1
ATOM 1675 O O . CYS A 1 217 ? 2.450 -0.884 -1.433 1.00 97.44 217 CYS A O 1
ATOM 1677 N N . HIS A 1 218 ? 4.175 -0.002 -2.530 1.00 97.75 218 HIS A N 1
ATOM 1678 C CA . HIS A 1 218 ? 4.973 -1.220 -2.334 1.00 97.75 218 HIS A CA 1
ATOM 1679 C C . HIS A 1 218 ? 5.554 -1.280 -0.908 1.00 97.75 218 HIS A C 1
ATOM 1681 O O . HIS A 1 218 ? 5.410 -2.284 -0.211 1.00 97.75 218 HIS A O 1
ATOM 1687 N N . SER A 1 219 ? 6.092 -0.159 -0.407 1.00 95.12 219 SER A N 1
ATOM 1688 C CA . SER A 1 219 ? 6.585 -0.060 0.973 1.00 95.12 219 SER A CA 1
ATOM 1689 C C . SER A 1 219 ? 5.474 -0.241 2.022 1.00 95.12 219 SER A C 1
ATOM 1691 O O . SER A 1 219 ? 4.455 0.455 1.960 1.00 95.12 219 SER A O 1
ATOM 1693 N N . PRO A 1 220 ? 5.711 -1.027 3.090 1.00 96.69 220 PRO A N 1
ATOM 1694 C CA . PRO A 1 220 ? 4.825 -1.060 4.245 1.00 96.69 220 PRO A CA 1
ATOM 1695 C C . PRO A 1 220 ? 4.941 0.225 5.090 1.00 96.69 220 PRO A C 1
ATOM 1697 O O . PRO A 1 220 ? 6.016 0.845 5.151 1.00 96.69 220 PRO A O 1
ATOM 1700 N N . PRO A 1 221 ? 3.870 0.642 5.792 1.00 97.00 221 PRO A N 1
ATOM 1701 C CA . PRO A 1 221 ? 3.954 1.680 6.812 1.00 97.00 221 PRO A CA 1
ATOM 1702 C C . PRO A 1 221 ? 4.654 1.129 8.063 1.00 97.00 221 PRO A C 1
ATOM 1704 O O . PRO A 1 221 ? 4.468 -0.021 8.461 1.00 97.00 221 PRO A O 1
ATOM 1707 N N . ARG A 1 222 ? 5.481 1.951 8.713 1.00 96.19 222 ARG A N 1
ATOM 1708 C CA . ARG A 1 222 ? 6.305 1.499 9.844 1.00 96.19 222 ARG A CA 1
ATOM 1709 C C . ARG A 1 222 ? 5.496 0.893 10.997 1.00 96.19 222 ARG A C 1
ATOM 1711 O O . ARG A 1 222 ? 4.517 1.477 11.445 1.00 96.19 222 ARG A O 1
ATOM 1718 N N . TYR A 1 223 ? 5.987 -0.230 11.527 1.00 95.25 223 TYR A N 1
ATOM 1719 C CA . TYR A 1 223 ? 5.432 -1.012 12.645 1.00 95.25 223 TYR A CA 1
ATOM 1720 C C . TYR A 1 223 ? 4.154 -1.808 12.365 1.00 95.25 223 TYR A C 1
ATOM 1722 O O . TYR A 1 223 ? 3.640 -2.440 13.299 1.00 95.25 223 TYR A O 1
ATOM 1730 N N . HIS A 1 224 ? 3.647 -1.797 11.130 1.00 95.25 224 HIS A N 1
ATOM 1731 C CA . HIS A 1 224 ? 2.410 -2.488 10.775 1.00 95.25 224 HIS A CA 1
ATOM 1732 C C . HIS A 1 224 ? 2.634 -3.436 9.611 1.00 95.25 224 HIS A C 1
ATOM 1734 O O . HIS A 1 224 ? 2.782 -2.996 8.475 1.00 95.25 224 HIS A O 1
ATOM 1740 N N . LEU A 1 225 ? 2.614 -4.738 9.916 1.00 94.38 225 LEU A N 1
ATOM 1741 C CA . LEU A 1 225 ? 2.809 -5.812 8.937 1.00 94.38 225 LEU A CA 1
ATOM 1742 C C . LEU A 1 225 ? 4.097 -5.627 8.115 1.00 94.38 225 LEU A C 1
ATOM 1744 O O . LEU A 1 225 ? 4.133 -5.939 6.931 1.00 94.38 225 LEU A O 1
ATOM 1748 N N . ASP A 1 226 ? 5.133 -5.045 8.723 1.00 94.12 226 ASP A N 1
ATOM 1749 C CA . ASP A 1 226 ? 6.259 -4.469 7.993 1.00 94.12 226 ASP A CA 1
ATOM 1750 C C . ASP A 1 226 ? 7.542 -5.291 8.091 1.00 94.12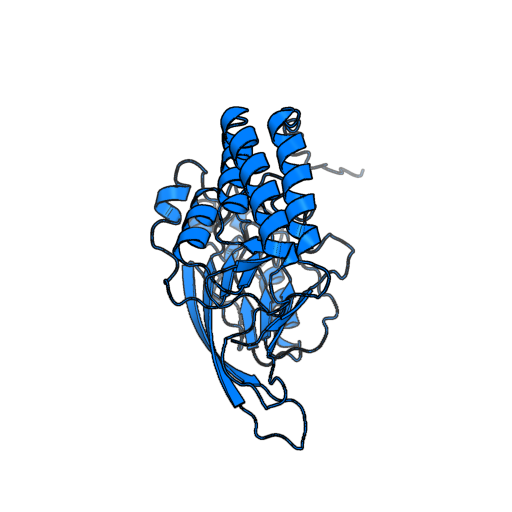 226 ASP A C 1
ATOM 1752 O O . ASP A 1 226 ? 8.495 -4.983 7.383 1.00 94.12 226 ASP A O 1
ATOM 1756 N N . ASN A 1 227 ? 7.612 -6.293 8.975 1.00 91.38 227 ASN A N 1
ATOM 1757 C CA . ASN A 1 227 ? 8.804 -7.104 9.233 1.00 91.38 227 ASN A CA 1
ATOM 1758 C C . ASN A 1 227 ? 10.110 -6.274 9.359 1.00 91.38 227 ASN A C 1
ATOM 1760 O O . ASN A 1 227 ? 11.193 -6.708 8.971 1.00 91.38 227 ASN A O 1
ATOM 1764 N N . GLY A 1 228 ? 10.016 -5.040 9.874 1.00 90.56 228 GLY A N 1
ATOM 1765 C CA . GLY A 1 228 ? 11.144 -4.106 10.002 1.00 90.56 228 GLY A CA 1
ATOM 1766 C C . GLY A 1 228 ? 11.510 -3.286 8.751 1.00 90.56 228 GLY A C 1
ATOM 1767 O O . GLY A 1 228 ? 12.388 -2.421 8.846 1.00 90.56 228 GLY A O 1
ATOM 1768 N N . TYR A 1 229 ? 10.828 -3.492 7.625 1.00 91.31 229 TYR A N 1
ATOM 1769 C CA . TYR A 1 229 ? 11.004 -2.756 6.367 1.00 91.31 229 TYR A CA 1
ATOM 1770 C C . TYR A 1 229 ? 10.137 -1.495 6.262 1.00 91.31 229 TYR A C 1
ATOM 1772 O O . TYR A 1 229 ? 10.189 -0.786 5.263 1.00 91.31 229 TYR A O 1
ATOM 1780 N N . GLY A 1 230 ? 9.348 -1.163 7.286 1.00 94.56 230 GLY A N 1
ATOM 1781 C CA . GLY A 1 230 ? 8.371 -0.091 7.162 1.00 94.56 230 GLY A CA 1
ATOM 1782 C C . GLY A 1 230 ? 8.946 1.327 7.181 1.00 94.56 230 GLY A C 1
ATOM 1783 O O . GLY A 1 230 ? 9.883 1.660 7.929 1.00 94.56 230 GLY A O 1
ATOM 1784 N N . CYS A 1 231 ? 8.319 2.182 6.371 1.00 95.88 231 CYS A N 1
ATOM 1785 C CA . CYS A 1 231 ? 8.668 3.584 6.169 1.00 95.88 231 CYS A CA 1
ATOM 1786 C C . CYS A 1 231 ? 7.962 4.497 7.185 1.00 95.88 231 CYS A C 1
ATOM 1788 O O . CYS A 1 231 ? 6.733 4.496 7.296 1.00 95.88 231 CYS A O 1
ATOM 1790 N N . SER A 1 232 ? 8.737 5.294 7.935 1.00 95.62 232 SER A N 1
ATOM 1791 C CA . SER A 1 232 ? 8.189 6.250 8.914 1.00 95.62 232 SER A CA 1
ATOM 1792 C C . SER A 1 232 ? 7.412 7.381 8.241 1.00 95.62 232 SER A C 1
ATOM 1794 O O . SER A 1 232 ? 6.338 7.736 8.706 1.00 95.62 232 SER A O 1
ATOM 1796 N N . SER A 1 233 ? 7.933 7.931 7.142 1.00 96.81 233 SER A N 1
ATOM 1797 C CA . SER A 1 233 ? 7.301 9.056 6.440 1.00 96.81 233 SER A CA 1
ATOM 1798 C C . SER A 1 233 ? 6.002 8.643 5.751 1.00 96.81 233 SER A C 1
ATOM 1800 O O . SER A 1 233 ? 5.038 9.398 5.753 1.00 96.81 233 SER A O 1
ATOM 1802 N N . LEU A 1 234 ? 5.926 7.403 5.258 1.00 97.38 234 LEU A N 1
ATOM 1803 C CA . LEU A 1 234 ? 4.669 6.837 4.775 1.00 97.38 234 LEU A CA 1
ATOM 1804 C C . LEU A 1 234 ? 3.647 6.701 5.912 1.00 97.38 234 LEU A C 1
ATOM 1806 O O . LEU A 1 234 ? 2.493 7.068 5.736 1.00 97.38 234 LEU A O 1
ATOM 1810 N N . LEU A 1 235 ? 4.056 6.233 7.098 1.00 97.56 235 LEU A N 1
ATOM 1811 C CA . LEU A 1 235 ? 3.159 6.171 8.260 1.00 97.56 235 LEU A CA 1
ATOM 1812 C C . LEU A 1 235 ? 2.602 7.560 8.633 1.00 97.56 235 LEU A C 1
ATOM 1814 O O . LEU A 1 235 ? 1.420 7.675 8.954 1.00 97.56 235 LEU A O 1
ATOM 1818 N N . GLU A 1 236 ? 3.427 8.609 8.569 1.00 96.88 236 GLU A N 1
ATOM 1819 C CA . GLU A 1 236 ? 2.998 9.998 8.798 1.00 96.88 236 GLU A CA 1
ATOM 1820 C C . GLU A 1 236 ? 1.936 10.444 7.776 1.00 96.88 236 GLU A C 1
ATOM 1822 O O . GLU A 1 236 ? 0.904 10.998 8.164 1.00 96.88 236 GLU A O 1
ATOM 1827 N N . GLU A 1 237 ? 2.123 10.118 6.495 1.00 97.56 237 GLU A N 1
ATOM 1828 C CA . GLU A 1 237 ? 1.134 10.389 5.445 1.00 97.56 237 GLU A CA 1
ATOM 1829 C C . GLU A 1 237 ? -0.187 9.639 5.676 1.00 97.56 237 GLU A C 1
ATOM 1831 O O . GLU A 1 237 ? -1.263 10.209 5.489 1.00 97.56 237 GLU A O 1
ATOM 1836 N N . ILE A 1 238 ? -0.149 8.392 6.158 1.00 97.62 238 ILE A N 1
ATOM 1837 C CA . ILE A 1 238 ? -1.370 7.639 6.494 1.00 97.62 238 ILE A CA 1
ATOM 1838 C C . ILE A 1 238 ? -2.114 8.270 7.679 1.00 97.62 238 ILE A C 1
ATOM 1840 O O . ILE A 1 238 ? -3.344 8.339 7.656 1.00 97.62 238 ILE A O 1
ATOM 1844 N N . TRP A 1 239 ? -1.414 8.813 8.681 1.00 97.44 239 TRP A N 1
ATOM 1845 C CA . TRP A 1 239 ? -2.042 9.600 9.754 1.00 97.44 239 TRP A CA 1
ATOM 1846 C C . TRP A 1 239 ? -2.700 10.894 9.257 1.00 97.44 239 TRP A C 1
ATOM 1848 O O . TRP A 1 239 ? -3.712 11.323 9.834 1.00 97.44 239 TRP A O 1
ATOM 1858 N N . ARG A 1 240 ? -2.128 11.512 8.213 1.00 96.75 240 ARG A N 1
ATOM 1859 C CA . ARG A 1 24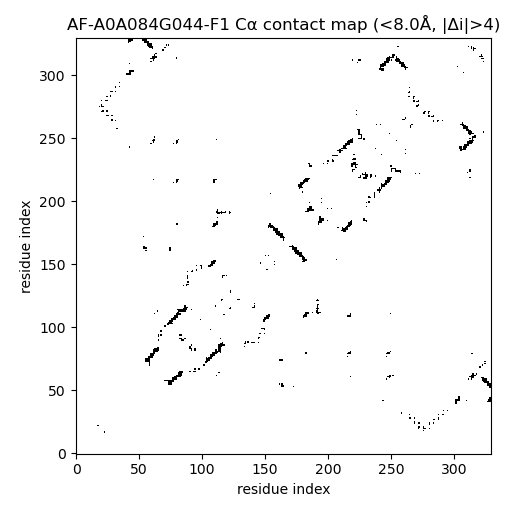0 ? -2.635 12.738 7.580 1.00 96.75 240 ARG A CA 1
ATOM 1860 C C . ARG A 1 240 ? -3.863 12.463 6.714 1.00 96.75 240 ARG A C 1
ATOM 1862 O O . ARG A 1 240 ? -4.882 13.125 6.889 1.00 96.75 240 ARG A O 1
ATOM 1869 N N . VAL A 1 241 ? -3.773 11.486 5.812 1.00 96.62 241 VAL A N 1
ATOM 1870 C CA . VAL A 1 241 ? -4.805 11.181 4.804 1.00 96.62 241 VAL A CA 1
ATOM 1871 C C . VAL A 1 241 ? -5.924 10.314 5.362 1.00 96.62 241 VAL A C 1
ATOM 1873 O O . VAL A 1 241 ? -7.089 10.532 5.045 1.00 96.62 241 VAL A O 1
ATOM 1876 N N . ARG A 1 242 ? -5.590 9.348 6.221 1.00 96.69 242 ARG A N 1
ATOM 1877 C CA . ARG A 1 242 ? -6.543 8.409 6.828 1.00 96.69 242 ARG A CA 1
ATOM 1878 C C . ARG A 1 242 ? -7.411 7.658 5.804 1.00 96.69 242 ARG A C 1
ATOM 1880 O O . ARG A 1 242 ? -8.641 7.651 5.945 1.00 96.69 242 ARG A O 1
ATOM 1887 N N . PRO A 1 243 ? -6.800 7.030 4.778 1.00 96.00 243 PRO A N 1
ATOM 1888 C CA . PRO A 1 243 ? -7.550 6.313 3.754 1.00 96.00 243 PRO A CA 1
ATOM 1889 C C . PRO A 1 243 ? -8.309 5.130 4.382 1.00 96.00 243 PRO A C 1
ATOM 1891 O O . PRO A 1 243 ? -7.781 4.489 5.293 1.00 96.00 243 PRO A O 1
ATOM 1894 N N . PRO A 1 244 ? -9.525 4.797 3.922 1.00 93.94 244 PRO A N 1
ATOM 1895 C CA . PRO A 1 244 ? -10.224 3.586 4.355 1.00 93.94 244 PRO A CA 1
ATOM 1896 C C . PRO A 1 244 ? -9.411 2.298 4.163 1.00 93.94 244 PRO A C 1
ATOM 1898 O O . PRO A 1 244 ? -9.430 1.433 5.040 1.00 93.94 244 PRO A O 1
ATOM 1901 N N . LEU A 1 245 ? -8.684 2.183 3.046 1.00 96.44 245 LEU A N 1
ATOM 1902 C CA . LEU A 1 245 ? -7.898 1.004 2.688 1.00 96.44 245 LEU A CA 1
ATOM 1903 C C . LEU A 1 245 ? -6.479 1.403 2.268 1.00 96.44 245 LEU A C 1
ATOM 1905 O O . LEU A 1 245 ? -6.279 2.341 1.495 1.00 96.44 245 LEU A O 1
ATOM 1909 N N . MET A 1 246 ? -5.496 0.650 2.749 1.00 97.88 246 MET A N 1
ATOM 1910 C CA . MET A 1 246 ? -4.131 0.680 2.247 1.00 97.88 246 MET A CA 1
ATOM 1911 C C . MET A 1 246 ? -3.678 -0.742 1.921 1.00 97.88 246 MET A C 1
ATOM 1913 O O . MET A 1 246 ? -3.712 -1.618 2.787 1.00 97.88 246 MET A O 1
ATOM 1917 N N . VAL A 1 247 ? -3.231 -0.949 0.686 1.00 98.56 247 VAL A N 1
ATOM 1918 C CA . VAL A 1 247 ? -2.694 -2.220 0.193 1.00 98.56 247 VAL A CA 1
ATOM 1919 C C . VAL A 1 247 ? -1.214 -2.040 -0.107 1.00 98.56 247 VAL A C 1
ATOM 1921 O O . VAL A 1 247 ? -0.825 -1.051 -0.733 1.00 98.56 247 VAL A O 1
ATOM 1924 N N . PHE A 1 248 ? -0.398 -2.976 0.361 1.00 98.06 248 PHE A N 1
ATOM 1925 C CA . PHE A 1 248 ? 1.047 -2.951 0.176 1.00 98.06 248 PHE A CA 1
ATOM 1926 C C . PHE A 1 248 ? 1.677 -4.335 0.134 1.00 98.06 248 PHE A C 1
ATOM 1928 O O . PHE A 1 248 ? 0.959 -5.324 0.232 1.00 98.06 248 PHE A O 1
ATOM 1935 N N . GLY A 1 249 ? 2.996 -4.405 -0.043 1.00 94.69 249 GLY A N 1
ATOM 1936 C CA . GLY A 1 249 ? 3.743 -5.651 -0.184 1.00 94.69 249 GLY A CA 1
ATOM 1937 C C . GLY A 1 249 ? 5.091 -5.617 0.531 1.00 94.69 249 GLY A C 1
ATOM 1938 O O . GLY A 1 249 ? 5.192 -5.094 1.648 1.00 94.69 249 GLY A O 1
ATOM 1939 N N . HIS A 1 250 ? 6.117 -6.173 -0.122 1.00 94.44 250 HIS A N 1
ATOM 1940 C CA . HIS A 1 250 ? 7.542 -6.172 0.237 1.00 94.44 250 HIS A CA 1
ATOM 1941 C C . HIS A 1 250 ? 7.907 -7.014 1.476 1.00 94.44 250 HIS A C 1
ATOM 1943 O O . HIS A 1 250 ? 8.897 -7.746 1.523 1.00 94.44 250 HIS A O 1
ATOM 1949 N N . ALA A 1 251 ? 7.102 -6.943 2.535 1.00 92.56 251 ALA A N 1
ATOM 1950 C CA . ALA A 1 251 ? 7.345 -7.640 3.791 1.00 92.56 251 ALA A CA 1
ATOM 1951 C C . ALA A 1 251 ? 6.684 -9.031 3.816 1.00 92.56 251 ALA A C 1
ATOM 1953 O O . ALA A 1 251 ? 5.787 -9.280 4.621 1.00 92.56 251 ALA A O 1
ATOM 1954 N N . HIS A 1 252 ? 7.154 -9.971 2.987 1.00 91.19 252 HIS A N 1
ATOM 1955 C CA . HIS A 1 252 ? 6.566 -11.320 2.836 1.00 91.19 252 HIS A CA 1
ATOM 1956 C C . HIS A 1 252 ? 6.311 -12.082 4.153 1.00 91.19 252 HIS A C 1
ATOM 1958 O O . HIS A 1 252 ? 5.370 -12.875 4.262 1.00 91.19 252 HIS A O 1
ATOM 1964 N N . ALA A 1 253 ? 7.179 -11.903 5.157 1.00 89.88 253 ALA A N 1
ATOM 1965 C CA . ALA A 1 253 ? 7.088 -12.631 6.425 1.00 89.88 253 ALA A CA 1
ATOM 1966 C C . ALA A 1 253 ? 5.900 -12.188 7.295 1.00 89.88 253 ALA A C 1
ATOM 1968 O O . ALA A 1 253 ? 5.407 -12.996 8.079 1.00 89.88 253 ALA A O 1
ATOM 1969 N N . ASP A 1 254 ? 5.437 -10.950 7.112 1.00 90.25 254 ASP A N 1
ATOM 1970 C CA . ASP A 1 254 ? 4.341 -10.335 7.863 1.00 90.25 254 ASP A CA 1
ATOM 1971 C C . ASP A 1 254 ? 3.125 -10.049 6.956 1.00 90.25 254 ASP A C 1
ATOM 1973 O O . ASP A 1 254 ? 2.353 -9.126 7.220 1.00 90.25 254 ASP A O 1
ATOM 1977 N N . HIS A 1 255 ? 2.931 -10.839 5.892 1.00 91.19 255 HIS A N 1
ATOM 1978 C CA . HIS A 1 255 ? 1.718 -10.773 5.072 1.00 91.19 255 HIS A CA 1
ATOM 1979 C C . HIS A 1 255 ? 0.459 -10.979 5.926 1.00 91.19 255 HIS A C 1
ATOM 1981 O O . HIS A 1 255 ? 0.465 -11.703 6.929 1.00 91.19 255 HIS A O 1
ATOM 1987 N N . GLY A 1 256 ? -0.643 -10.349 5.532 1.00 91.31 256 GLY A N 1
ATOM 1988 C CA . GLY A 1 256 ? -1.885 -10.417 6.291 1.00 91.31 256 GLY A CA 1
ATOM 1989 C C . GLY A 1 256 ? -2.655 -9.111 6.314 1.00 91.31 256 GLY A C 1
ATOM 1990 O O . GLY A 1 256 ? -2.480 -8.230 5.476 1.00 91.31 256 GLY A O 1
ATOM 1991 N N . GLU A 1 257 ? -3.520 -8.998 7.318 1.00 92.00 257 GLU A N 1
ATOM 1992 C CA . GLU A 1 257 ? -4.403 -7.853 7.499 1.00 92.00 257 GLU A CA 1
ATOM 1993 C C . GLU A 1 257 ? -4.276 -7.262 8.903 1.00 92.00 257 GLU A C 1
ATOM 1995 O O . GLU A 1 257 ? -4.054 -7.963 9.895 1.00 92.00 257 GLU A O 1
ATOM 2000 N N . GLY A 1 258 ? -4.466 -5.952 8.993 1.00 91.25 258 GLY A N 1
ATOM 2001 C CA . GLY A 1 258 ? -4.444 -5.204 10.239 1.00 91.25 258 GLY A CA 1
ATOM 2002 C C . GLY A 1 258 ? -5.396 -4.018 10.192 1.00 91.25 258 GLY A C 1
ATOM 2003 O O . GLY A 1 258 ? -5.783 -3.551 9.128 1.00 91.25 258 GLY A O 1
ATOM 2004 N N . ILE A 1 259 ? -5.770 -3.513 11.365 1.00 91.31 259 ILE A N 1
ATOM 2005 C CA . ILE A 1 259 ? -6.541 -2.274 11.485 1.00 91.31 259 ILE A CA 1
ATOM 2006 C C . ILE A 1 259 ? -5.697 -1.262 12.244 1.00 91.31 259 ILE A C 1
ATOM 2008 O O . ILE A 1 259 ? -5.358 -1.477 13.411 1.00 91.31 259 ILE A O 1
ATOM 2012 N N . MET A 1 260 ? -5.397 -0.150 11.586 1.00 93.69 260 MET A N 1
ATOM 2013 C CA . MET A 1 260 ? -4.740 1.003 12.186 1.00 93.69 260 MET A CA 1
ATOM 2014 C C . MET A 1 260 ? -5.812 2.021 12.556 1.00 93.69 260 MET A C 1
ATOM 2016 O O . MET A 1 260 ? -6.439 2.608 11.680 1.00 93.69 260 MET A O 1
ATOM 2020 N N . LYS A 1 261 ? -6.068 2.205 13.853 1.00 93.12 261 LYS A N 1
ATOM 2021 C CA . LYS A 1 261 ? -7.076 3.165 14.330 1.00 93.12 261 LYS A CA 1
ATOM 2022 C C . LYS A 1 261 ? -6.430 4.519 14.542 1.00 93.12 261 LYS A C 1
ATOM 2024 O O . LYS A 1 261 ? -5.335 4.594 15.072 1.00 93.12 261 LYS A O 1
ATOM 2029 N N . PHE A 1 262 ? -7.124 5.605 14.250 1.00 93.81 262 PHE A N 1
ATOM 2030 C CA . PHE A 1 262 ? -6.609 6.949 14.515 1.00 93.81 262 PHE A CA 1
ATOM 2031 C C . PHE A 1 262 ? -6.965 7.398 15.936 1.00 93.81 262 PHE A C 1
ATOM 2033 O O . PHE A 1 262 ? -7.712 8.355 16.138 1.00 93.81 262 PHE A O 1
ATOM 2040 N N . ASP A 1 263 ? -6.457 6.665 16.931 1.00 93.12 263 ASP A N 1
ATOM 2041 C CA . ASP A 1 263 ? -6.724 6.900 18.350 1.00 93.12 263 ASP A CA 1
ATOM 2042 C C . ASP A 1 263 ? -5.449 6.984 19.210 1.00 93.12 263 ASP A C 1
ATOM 2044 O O . ASP A 1 263 ? -4.317 6.822 18.752 1.00 93.12 263 ASP A O 1
ATOM 2048 N N . ALA A 1 264 ? -5.634 7.270 20.500 1.00 95.38 264 ALA A N 1
ATOM 2049 C CA . ALA A 1 264 ? -4.522 7.403 21.433 1.00 95.38 264 ALA A CA 1
ATOM 2050 C C . ALA A 1 264 ? -3.780 6.079 21.687 1.00 95.38 264 ALA A C 1
ATOM 2052 O O . ALA A 1 264 ? -2.588 6.106 21.984 1.00 95.38 264 ALA A O 1
ATOM 2053 N N . VAL A 1 265 ? -4.453 4.925 21.588 1.00 95.62 265 VAL A N 1
ATOM 2054 C CA . VAL A 1 265 ? -3.792 3.621 21.751 1.00 95.62 265 VAL A CA 1
ATOM 2055 C C . VAL A 1 265 ? -2.809 3.413 20.606 1.00 95.62 265 VAL A C 1
ATOM 2057 O O . VAL A 1 265 ? -1.655 3.072 20.861 1.00 95.62 265 VAL A O 1
ATOM 2060 N N . GLN A 1 266 ? -3.240 3.684 19.373 1.00 96.38 266 GLN A N 1
ATOM 2061 C CA . GLN A 1 266 ? -2.391 3.641 18.188 1.00 96.38 266 GLN A CA 1
ATOM 2062 C C . GLN A 1 266 ? -1.187 4.577 18.316 1.00 96.38 266 GLN A C 1
ATOM 2064 O O . GLN A 1 266 ? -0.043 4.137 18.207 1.00 96.38 266 GLN A O 1
ATOM 2069 N N . TYR A 1 267 ? -1.445 5.854 18.614 1.00 97.12 267 TYR A N 1
ATOM 2070 C CA . TYR A 1 267 ? -0.402 6.872 18.725 1.00 97.12 267 TYR A CA 1
ATOM 2071 C C . TYR A 1 267 ? 0.672 6.481 19.751 1.00 97.12 267 TYR A C 1
ATOM 2073 O O . TYR A 1 267 ? 1.872 6.523 19.471 1.00 97.12 267 TYR A O 1
ATOM 2081 N N . TRP A 1 268 ? 0.258 6.059 20.952 1.00 97.81 268 TRP A N 1
ATOM 2082 C CA . TRP A 1 268 ? 1.211 5.677 21.993 1.00 97.81 268 TRP A CA 1
ATOM 2083 C C . TRP A 1 268 ? 1.924 4.363 21.687 1.00 97.81 268 TRP A C 1
ATOM 2085 O O . TRP A 1 268 ? 3.102 4.244 22.023 1.00 97.81 268 TRP A O 1
ATOM 2095 N N . TYR A 1 269 ? 1.267 3.407 21.024 1.00 97.56 269 TYR A N 1
ATOM 2096 C CA . TYR A 1 269 ? 1.920 2.188 20.550 1.00 97.56 269 TYR A CA 1
ATOM 2097 C C . TYR A 1 269 ? 3.091 2.530 19.625 1.00 97.56 269 TYR A C 1
ATOM 2099 O O . TYR A 1 269 ? 4.233 2.181 19.927 1.00 97.56 269 TYR A O 1
ATOM 2107 N N . GLU A 1 270 ? 2.850 3.307 18.571 1.00 97.31 270 GLU A N 1
ATOM 2108 C CA . GLU A 1 270 ? 3.884 3.710 17.610 1.00 97.31 270 GLU A CA 1
ATOM 2109 C C . GLU A 1 270 ? 4.988 4.555 18.262 1.00 97.31 270 GLU A C 1
ATOM 2111 O O . GLU A 1 270 ? 6.175 4.414 17.938 1.00 97.31 270 GLU A O 1
ATOM 2116 N N . LYS A 1 271 ? 4.634 5.384 19.255 1.00 97.06 271 LYS A N 1
ATOM 2117 C CA . LYS A 1 271 ? 5.615 6.152 20.030 1.00 97.06 271 LYS A CA 1
ATOM 2118 C C . LYS A 1 271 ? 6.532 5.253 20.858 1.00 97.06 271 LYS A C 1
ATOM 2120 O O . LYS A 1 271 ? 7.738 5.518 20.913 1.00 97.06 271 LYS A O 1
ATOM 2125 N N . VAL A 1 272 ? 6.007 4.190 21.477 1.00 97.44 272 VAL A N 1
ATOM 2126 C CA . VAL A 1 272 ? 6.830 3.186 22.176 1.00 97.44 272 VAL A CA 1
ATOM 2127 C C . VAL A 1 272 ? 7.683 2.409 21.184 1.00 97.44 272 VAL A C 1
ATOM 2129 O O . VAL A 1 272 ? 8.876 2.238 21.427 1.00 97.44 272 VAL A O 1
ATOM 2132 N N . MET A 1 273 ? 7.117 1.984 20.053 1.00 95.81 273 MET A N 1
ATOM 2133 C CA . MET A 1 273 ? 7.864 1.251 19.029 1.00 95.81 273 MET A CA 1
ATOM 2134 C C . MET A 1 273 ? 9.045 2.068 18.494 1.00 95.81 273 MET A C 1
ATOM 2136 O O . MET A 1 273 ? 10.150 1.541 18.354 1.00 95.81 273 MET A O 1
ATOM 2140 N N . THR A 1 274 ? 8.859 3.378 18.336 1.00 94.31 274 THR A N 1
ATOM 2141 C CA . THR A 1 274 ? 9.924 4.306 17.941 1.00 94.31 274 THR A CA 1
ATOM 2142 C C . THR A 1 274 ? 10.951 4.510 19.052 1.00 94.31 274 THR A C 1
ATOM 2144 O O . THR A 1 274 ? 12.128 4.193 18.884 1.00 94.31 274 THR A O 1
ATOM 2147 N N . SER A 1 275 ? 10.523 4.998 20.216 1.00 94.19 275 SER A N 1
ATOM 2148 C CA . SER A 1 275 ? 11.441 5.478 21.260 1.00 94.19 275 SER A CA 1
ATOM 2149 C C . SER A 1 275 ? 11.985 4.390 22.192 1.00 94.19 275 SER A C 1
ATOM 2151 O O . SER A 1 275 ? 13.049 4.561 22.776 1.00 94.19 275 SER A O 1
ATOM 2153 N N . GLY A 1 276 ? 11.256 3.289 22.383 1.00 93.38 276 GLY A N 1
ATOM 2154 C CA . GLY A 1 276 ? 11.504 2.333 23.466 1.00 93.38 276 GLY A CA 1
ATOM 2155 C C . GLY A 1 276 ? 11.240 2.895 24.872 1.00 93.38 276 GLY A C 1
ATOM 2156 O O . GLY A 1 276 ? 11.668 2.290 25.851 1.00 93.38 276 GLY A O 1
ATOM 2157 N N . SER A 1 277 ? 10.565 4.046 24.990 1.00 95.50 277 SER A N 1
ATOM 2158 C CA . SER A 1 277 ? 10.372 4.762 26.256 1.00 95.50 277 SER A CA 1
ATOM 2159 C C . SER A 1 277 ? 9.367 4.082 27.190 1.00 95.50 277 SER A C 1
ATOM 2161 O O . SER A 1 277 ? 8.208 3.858 26.828 1.00 95.50 277 SER A O 1
ATOM 2163 N N . TRP A 1 278 ? 9.778 3.858 28.442 1.00 96.06 278 TRP A N 1
ATOM 2164 C CA . TRP A 1 278 ? 8.903 3.386 29.523 1.00 96.06 278 TRP A CA 1
ATOM 2165 C C . TRP A 1 278 ? 7.792 4.384 29.874 1.00 96.06 278 TRP A C 1
ATOM 2167 O O . TRP A 1 278 ? 6.691 3.971 30.229 1.00 96.06 278 TRP A O 1
ATOM 2177 N N . ALA A 1 279 ? 8.034 5.690 29.719 1.00 96.81 279 ALA A N 1
ATOM 2178 C CA . ALA A 1 279 ? 7.003 6.704 29.937 1.00 96.81 279 ALA A CA 1
ATOM 2179 C C . ALA A 1 279 ? 5.897 6.613 28.872 1.00 96.81 279 ALA A C 1
ATOM 2181 O O . ALA A 1 279 ? 4.710 6.637 29.195 1.00 96.81 279 ALA A O 1
ATOM 2182 N N . SER A 1 280 ? 6.272 6.423 27.602 1.00 97.06 280 SER A N 1
ATOM 2183 C CA . SER A 1 280 ? 5.301 6.172 26.530 1.00 97.06 280 SER A CA 1
ATOM 2184 C C . SER A 1 280 ? 4.549 4.854 26.743 1.00 97.06 280 SER A C 1
ATOM 2186 O O . SER A 1 280 ? 3.359 4.783 26.445 1.00 97.06 280 SER A O 1
ATOM 2188 N N . LEU A 1 281 ? 5.201 3.832 27.311 1.00 97.69 281 LEU A N 1
ATOM 2189 C CA . LEU A 1 281 ? 4.551 2.563 27.650 1.00 97.69 281 LEU A CA 1
ATOM 2190 C C . LEU A 1 281 ? 3.514 2.726 28.767 1.00 97.69 281 LEU A C 1
ATOM 2192 O O . LEU A 1 281 ? 2.436 2.132 28.697 1.00 97.69 281 LEU A O 1
ATOM 2196 N N . ALA A 1 282 ? 3.805 3.549 29.776 1.00 97.69 282 ALA A N 1
ATOM 2197 C CA . ALA A 1 282 ? 2.835 3.885 30.813 1.00 97.69 282 ALA A CA 1
ATOM 2198 C C . ALA A 1 282 ? 1.598 4.568 30.204 1.00 97.69 282 ALA A C 1
ATOM 2200 O O . ALA A 1 282 ? 0.471 4.158 30.482 1.00 97.69 282 ALA A O 1
ATOM 2201 N N . MET A 1 283 ? 1.802 5.527 29.293 1.00 98.19 283 MET A N 1
ATOM 2202 C CA . MET A 1 283 ? 0.703 6.178 28.572 1.00 98.19 283 MET A CA 1
ATOM 2203 C C . MET A 1 283 ? -0.103 5.193 27.718 1.00 98.19 283 MET A C 1
ATOM 2205 O O . MET A 1 283 ? -1.332 5.192 27.795 1.00 98.19 283 MET A O 1
ATOM 2209 N N . LEU A 1 284 ? 0.561 4.305 26.969 1.00 97.62 284 LEU A N 1
ATOM 2210 C CA . LEU A 1 284 ? -0.113 3.235 26.227 1.00 97.62 284 LEU A CA 1
ATOM 2211 C C . LEU A 1 284 ? -0.990 2.394 27.160 1.00 97.62 284 LEU A C 1
ATOM 2213 O O . LEU A 1 284 ? -2.162 2.173 26.871 1.00 97.62 284 LEU A O 1
ATOM 2217 N N . THR A 1 285 ? -0.449 1.970 28.302 1.00 97.19 285 THR A N 1
ATOM 2218 C C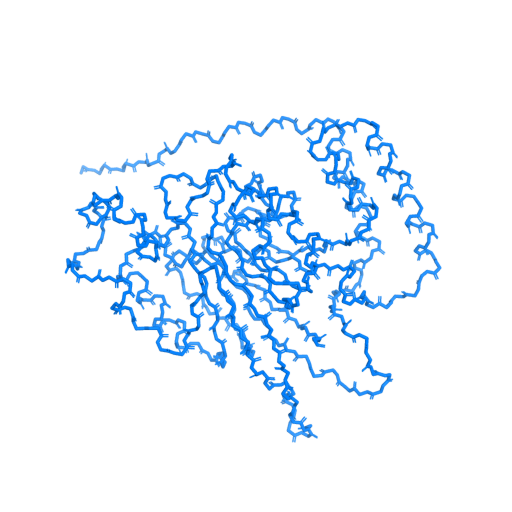A . THR A 1 285 ? -1.172 1.151 29.285 1.00 97.19 285 THR A CA 1
ATOM 2219 C C . THR A 1 285 ? -2.433 1.858 29.787 1.00 97.19 285 THR A C 1
ATOM 2221 O O . THR A 1 285 ? -3.514 1.268 29.769 1.00 97.19 285 THR A O 1
ATOM 2224 N N . ILE A 1 286 ? -2.325 3.140 30.158 1.00 96.88 286 ILE A N 1
ATOM 2225 C CA . ILE A 1 286 ? -3.467 3.965 30.583 1.00 96.88 286 ILE A CA 1
ATOM 2226 C C . ILE A 1 286 ? -4.533 4.010 29.483 1.00 96.88 286 ILE A C 1
ATOM 2228 O O . ILE A 1 286 ? -5.707 3.744 29.742 1.00 96.88 286 ILE A O 1
ATOM 2232 N N . HIS A 1 287 ? -4.141 4.298 28.241 1.00 95.19 287 HIS A N 1
ATOM 2233 C CA . HIS A 1 287 ? -5.089 4.408 27.135 1.00 95.19 287 HIS A CA 1
ATOM 2234 C C . HIS A 1 287 ? -5.725 3.068 26.745 1.00 95.19 287 HIS A C 1
ATOM 2236 O O . HIS A 1 287 ? -6.901 3.053 26.380 1.00 95.19 287 HIS A O 1
ATOM 2242 N N . VAL A 1 288 ? -5.018 1.943 26.889 1.00 93.56 288 VAL A N 1
ATOM 2243 C CA . VAL A 1 288 ? -5.597 0.602 26.709 1.00 93.56 288 VAL A CA 1
ATOM 2244 C C . VAL A 1 288 ? -6.662 0.323 27.773 1.00 93.56 288 VAL A C 1
ATOM 2246 O O . VAL A 1 288 ? -7.751 -0.139 27.429 1.00 93.56 288 VAL A O 1
ATOM 2249 N N . ILE A 1 289 ? -6.402 0.656 29.043 1.00 93.31 289 ILE A N 1
ATOM 2250 C CA . ILE A 1 289 ? -7.380 0.501 30.135 1.00 93.31 289 ILE A CA 1
ATOM 2251 C C . ILE A 1 289 ? -8.610 1.384 29.889 1.00 93.31 289 ILE A C 1
ATOM 2253 O O . ILE A 1 289 ? -9.741 0.901 29.959 1.00 93.31 289 ILE A O 1
ATOM 2257 N N . LEU A 1 290 ? -8.409 2.658 29.536 1.00 91.00 290 LEU A N 1
ATOM 2258 C CA . LEU A 1 290 ? -9.504 3.584 29.228 1.00 91.00 290 LEU A CA 1
ATOM 2259 C C . LEU A 1 290 ? -10.326 3.122 28.017 1.00 91.00 290 LEU A C 1
ATOM 2261 O O . LEU A 1 290 ? -11.554 3.199 28.042 1.00 91.00 290 LEU A O 1
ATOM 2265 N N . SER A 1 291 ? -9.667 2.625 26.968 1.00 87.00 291 SER A N 1
ATOM 2266 C CA . SER A 1 291 ? -10.331 2.083 25.778 1.00 87.00 291 SER A CA 1
ATOM 2267 C C . SER A 1 291 ? -11.181 0.856 26.124 1.00 87.00 291 SER A C 1
ATOM 2269 O O . SER A 1 291 ? -12.349 0.785 25.745 1.00 87.00 291 SER A O 1
ATOM 2271 N N . ARG A 1 292 ? -10.653 -0.061 26.947 1.00 84.81 292 ARG A N 1
ATOM 2272 C CA . ARG A 1 292 ? -11.386 -1.231 27.461 1.00 84.81 292 ARG A CA 1
ATOM 2273 C C . ARG A 1 292 ? -12.611 -0.833 28.284 1.00 84.81 292 ARG A C 1
ATOM 2275 O O . ARG A 1 292 ? -13.684 -1.382 28.060 1.00 84.81 292 ARG A O 1
ATOM 2282 N N . ALA A 1 293 ? -12.466 0.135 29.189 1.00 85.50 293 ALA A N 1
ATOM 2283 C CA . ALA A 1 293 ? -13.568 0.621 30.015 1.00 85.50 293 ALA A CA 1
ATOM 2284 C C . ALA A 1 293 ? -14.691 1.245 29.168 1.00 85.50 293 ALA A C 1
ATOM 2286 O O . ALA A 1 293 ? -15.864 0.967 29.401 1.00 85.50 293 ALA A O 1
ATOM 2287 N N . ARG A 1 294 ? -14.340 2.030 28.139 1.00 81.56 294 ARG A N 1
ATOM 2288 C CA . ARG A 1 294 ? -15.310 2.595 27.181 1.00 81.56 294 ARG A CA 1
ATOM 2289 C C . ARG A 1 294 ? -15.971 1.514 26.321 1.00 81.56 294 ARG A C 1
ATOM 2291 O O . ARG A 1 294 ? -17.167 1.590 26.062 1.00 81.56 294 ARG A O 1
ATOM 2298 N N . GLY A 1 295 ? -15.208 0.500 25.912 1.00 75.06 295 GLY A N 1
ATOM 2299 C CA . GLY A 1 295 ? -15.682 -0.614 25.088 1.00 75.06 295 GLY A CA 1
ATOM 2300 C C . GLY A 1 295 ? -16.775 -1.466 25.740 1.00 75.06 295 GLY A C 1
ATOM 2301 O O . GLY A 1 295 ? -17.596 -2.023 25.021 1.00 75.06 295 GLY A O 1
ATOM 2302 N N . LEU A 1 296 ? -16.849 -1.512 27.077 1.00 70.75 296 LEU A N 1
ATOM 2303 C CA . LEU A 1 296 ? -17.936 -2.189 27.807 1.00 70.75 296 LEU A CA 1
ATOM 2304 C C . LEU A 1 296 ? -19.322 -1.589 27.519 1.00 70.75 296 LEU A C 1
ATOM 2306 O O . LEU A 1 296 ? -20.326 -2.278 27.670 1.00 70.75 296 LEU A O 1
ATOM 2310 N N . PHE A 1 297 ? -19.371 -0.326 27.087 1.00 63.34 297 PHE A N 1
ATOM 2311 C CA . PHE A 1 297 ? -20.606 0.420 26.832 1.00 63.34 297 PHE A CA 1
ATOM 2312 C C . PHE A 1 297 ? -20.763 0.843 25.362 1.00 63.34 297 PHE A C 1
ATOM 2314 O O . PHE A 1 297 ? -21.753 1.479 25.005 1.00 63.34 297 PHE A O 1
ATOM 2321 N N . ALA A 1 298 ? -19.795 0.520 24.499 1.00 64.81 298 ALA A N 1
ATOM 2322 C CA . ALA A 1 298 ? -19.800 0.935 23.102 1.00 64.81 298 ALA A CA 1
ATOM 2323 C C . ALA A 1 298 ? -20.659 -0.001 22.234 1.00 64.81 298 ALA A C 1
ATOM 2325 O O . ALA A 1 298 ? -20.562 -1.226 22.320 1.00 64.81 298 ALA A O 1
ATOM 2326 N N . SER A 1 299 ? -21.473 0.571 21.340 1.00 56.28 299 SER A N 1
ATOM 2327 C CA . SER A 1 299 ? -22.195 -0.214 20.333 1.00 56.28 299 SER A CA 1
ATOM 2328 C C . SER A 1 299 ? -21.217 -0.831 19.326 1.00 56.28 299 SER A C 1
ATOM 2330 O O . SER A 1 299 ? -20.313 -0.137 18.863 1.00 56.28 299 SER A O 1
ATOM 2332 N N . ARG A 1 300 ? -21.436 -2.089 18.921 1.00 63.34 300 ARG A N 1
ATOM 2333 C CA . ARG A 1 300 ? -20.630 -2.829 17.925 1.00 63.34 300 ARG A CA 1
ATOM 2334 C C . ARG A 1 300 ? -20.867 -2.362 16.478 1.00 63.34 300 ARG A C 1
ATOM 2336 O O . ARG A 1 300 ? -21.146 -3.173 15.601 1.00 63.34 300 ARG A O 1
ATOM 2343 N N . ARG A 1 301 ? -20.840 -1.052 16.233 1.00 60.47 301 ARG A N 1
ATOM 2344 C CA . ARG A 1 301 ? -20.975 -0.493 14.883 1.00 60.47 301 ARG A CA 1
ATOM 2345 C C . ARG A 1 301 ? -19.604 -0.422 14.198 1.00 60.47 301 ARG A C 1
ATOM 2347 O O . ARG A 1 301 ? -18.609 -0.224 14.898 1.00 60.47 301 ARG A O 1
ATOM 2354 N N . PRO A 1 302 ? -19.549 -0.562 12.863 1.00 62.62 302 PRO A N 1
ATOM 2355 C CA . PRO A 1 302 ? -18.344 -0.277 12.092 1.00 62.62 302 PRO A CA 1
ATOM 2356 C C . PRO A 1 302 ? -17.801 1.126 12.379 1.00 62.62 302 PRO A C 1
ATOM 2358 O O . PRO A 1 302 ? -18.568 2.042 12.694 1.00 62.62 302 PRO A O 1
ATOM 2361 N N . LEU A 1 303 ? -16.482 1.292 12.262 1.00 66.75 303 LEU A N 1
ATOM 2362 C CA . LEU A 1 303 ? -15.846 2.598 12.405 1.00 66.75 303 LEU A CA 1
ATOM 2363 C C . LEU A 1 303 ? -16.151 3.465 11.169 1.00 66.75 303 LEU A C 1
ATOM 2365 O O . LEU A 1 303 ? -15.947 2.990 10.052 1.00 66.75 303 LEU A O 1
ATOM 2369 N N . PRO A 1 304 ? -16.607 4.718 11.349 1.00 67.62 304 PRO A N 1
ATOM 2370 C CA . PRO A 1 304 ? -16.746 5.680 10.261 1.00 67.62 304 PRO A CA 1
ATOM 2371 C C . PRO A 1 304 ? -15.437 5.934 9.498 1.00 67.62 304 PRO A C 1
ATOM 2373 O O . PRO A 1 304 ? -14.338 5.781 10.043 1.00 67.62 304 PRO A O 1
ATOM 2376 N N . ARG A 1 305 ? -15.565 6.424 8.258 1.00 73.12 305 ARG A N 1
ATOM 2377 C CA . ARG A 1 305 ? -14.443 6.894 7.429 1.00 73.12 305 ARG A CA 1
ATOM 2378 C C . ARG A 1 305 ? -13.539 7.861 8.205 1.00 73.12 305 ARG A C 1
ATOM 2380 O O . ARG A 1 305 ? -14.016 8.721 8.945 1.00 73.12 305 ARG A O 1
ATOM 2387 N N . GLY A 1 306 ? -12.226 7.701 8.041 1.00 81.81 306 GLY A N 1
ATOM 2388 C CA . GLY A 1 306 ? -11.217 8.536 8.697 1.00 81.81 306 GLY A CA 1
ATOM 2389 C C . GLY A 1 306 ? -10.959 8.212 10.176 1.00 81.81 306 GLY A C 1
ATOM 2390 O O . GLY A 1 306 ? -10.186 8.924 10.819 1.00 81.81 306 GLY A O 1
ATOM 2391 N N . GLN A 1 307 ? -11.577 7.158 10.731 1.00 87.62 307 GLN A N 1
ATOM 2392 C CA . GLN A 1 307 ? -11.286 6.667 12.090 1.00 87.62 307 GLN A CA 1
ATOM 2393 C C . GLN A 1 307 ? -10.357 5.454 12.127 1.00 87.62 307 GLN A C 1
ATOM 2395 O O . GLN A 1 307 ? -9.728 5.204 13.156 1.00 87.62 307 GLN A O 1
ATOM 2400 N N . ALA A 1 308 ? -10.241 4.722 11.023 1.00 92.19 308 ALA A N 1
ATOM 2401 C CA . ALA A 1 308 ? -9.257 3.668 10.866 1.00 92.19 308 ALA A CA 1
ATOM 2402 C C . ALA A 1 308 ? -8.920 3.439 9.391 1.00 92.19 308 ALA A C 1
ATOM 2404 O O . ALA A 1 308 ? -9.717 3.773 8.514 1.00 92.19 308 ALA A O 1
ATOM 2405 N N . THR A 1 309 ? -7.768 2.822 9.164 1.00 94.94 309 THR A N 1
ATOM 2406 C CA . THR A 1 309 ? -7.346 2.266 7.881 1.00 94.94 309 THR A CA 1
ATOM 2407 C C . THR A 1 309 ? -7.275 0.751 8.004 1.00 94.94 309 THR A C 1
ATOM 2409 O O . THR A 1 309 ? -6.672 0.222 8.946 1.00 94.94 309 THR A O 1
ATOM 2412 N N . HIS A 1 310 ? -7.884 0.051 7.048 1.00 94.31 310 HIS A N 1
ATOM 2413 C CA . HIS A 1 310 ? -7.634 -1.368 6.824 1.00 94.31 310 HIS A CA 1
ATOM 2414 C C . HIS A 1 310 ? -6.307 -1.506 6.088 1.00 94.31 310 HIS A C 1
ATOM 2416 O O . HIS A 1 310 ? -6.144 -0.997 4.985 1.00 94.31 310 HIS A O 1
ATOM 2422 N N . LEU A 1 311 ? -5.340 -2.129 6.747 1.00 96.31 311 LEU A N 1
ATOM 2423 C CA . LEU A 1 311 ? -4.021 -2.414 6.206 1.00 96.31 311 LEU A CA 1
ATOM 2424 C C . LEU A 1 311 ? -4.015 -3.831 5.653 1.00 96.31 311 LEU A C 1
ATOM 2426 O O . LEU A 1 311 ? -4.360 -4.763 6.383 1.00 96.31 311 LEU A O 1
ATOM 2430 N N . VAL A 1 312 ? -3.581 -3.990 4.409 1.00 96.81 312 VAL A N 1
ATOM 2431 C CA . VAL A 1 312 ? -3.387 -5.294 3.778 1.00 96.81 312 VAL A CA 1
ATOM 2432 C C . VAL A 1 312 ? -1.979 -5.369 3.218 1.00 96.81 312 VAL A C 1
ATOM 2434 O O . VAL A 1 312 ? -1.673 -4.740 2.208 1.00 96.81 312 VAL A O 1
ATOM 2437 N N . ASN A 1 313 ? -1.130 -6.149 3.884 1.00 96.44 313 ASN A N 1
ATOM 2438 C CA . ASN A 1 313 ? 0.142 -6.564 3.313 1.00 96.44 313 ASN A CA 1
ATOM 2439 C C . ASN A 1 313 ? -0.129 -7.766 2.412 1.00 96.44 313 ASN A C 1
ATOM 2441 O O . ASN A 1 313 ? -0.155 -8.889 2.906 1.00 96.44 313 ASN A O 1
ATOM 2445 N N . ALA A 1 314 ? -0.347 -7.495 1.130 1.00 95.81 314 ALA A N 1
ATOM 2446 C CA . ALA A 1 314 ? -0.697 -8.414 0.060 1.00 95.81 314 ALA A CA 1
ATOM 2447 C C . ALA A 1 314 ? 0.499 -9.233 -0.490 1.00 95.81 314 ALA A C 1
ATOM 2449 O O . ALA A 1 314 ? 0.326 -9.945 -1.478 1.00 95.81 314 ALA A O 1
ATOM 2450 N N . ALA A 1 315 ? 1.684 -9.169 0.138 1.00 93.50 315 ALA A N 1
ATOM 2451 C CA . ALA A 1 315 ? 2.878 -9.886 -0.314 1.00 93.50 315 ALA A CA 1
ATOM 2452 C C . ALA A 1 315 ? 2.673 -11.409 -0.344 1.00 93.50 315 ALA A C 1
ATOM 2454 O O . ALA A 1 315 ? 2.396 -12.053 0.675 1.00 93.50 315 ALA A O 1
ATOM 2455 N N . MET A 1 316 ? 2.870 -12.009 -1.515 1.00 88.69 316 MET A N 1
ATOM 2456 C CA . MET A 1 316 ? 2.828 -13.454 -1.684 1.00 88.69 316 MET A CA 1
ATOM 2457 C C . MET A 1 316 ? 4.131 -14.092 -1.205 1.00 88.69 316 MET A C 1
ATOM 2459 O O . MET A 1 316 ? 5.229 -13.638 -1.506 1.00 88.69 316 MET A O 1
ATOM 2463 N N . LYS A 1 317 ? 4.046 -15.204 -0.473 1.00 66.25 317 LYS A N 1
ATOM 2464 C CA . LYS A 1 317 ? 5.226 -16.025 -0.173 1.00 66.25 317 LYS A CA 1
ATOM 2465 C C . LYS A 1 317 ? 5.463 -16.992 -1.332 1.00 66.25 317 LYS A C 1
ATOM 2467 O O . LYS A 1 317 ? 4.524 -17.681 -1.724 1.00 66.25 317 LYS A O 1
ATOM 2472 N N . SER A 1 318 ? 6.698 -17.096 -1.832 1.00 55.19 318 SER A N 1
ATOM 2473 C CA . SER A 1 318 ? 7.061 -18.070 -2.876 1.00 55.19 318 SER A CA 1
ATOM 2474 C C . SER A 1 318 ? 6.511 -19.469 -2.544 1.00 55.19 318 SER A C 1
ATOM 2476 O O . SER A 1 318 ? 6.783 -20.015 -1.470 1.00 55.19 318 SER A O 1
ATOM 2478 N N . GLY A 1 319 ? 5.676 -20.007 -3.441 1.00 54.78 319 GLY A N 1
ATOM 2479 C CA . GLY A 1 319 ? 5.003 -21.303 -3.293 1.00 54.78 319 GLY A CA 1
ATOM 2480 C C . GLY A 1 319 ? 3.627 -21.295 -2.607 1.00 54.78 319 GLY A C 1
ATOM 2481 O O . GLY A 1 319 ? 3.017 -22.358 -2.521 1.00 54.78 319 GLY A O 1
ATOM 2482 N N . ASN A 1 320 ? 3.109 -20.146 -2.156 1.00 59.62 320 ASN A N 1
ATOM 2483 C CA . ASN A 1 320 ? 1.779 -20.030 -1.545 1.00 59.62 320 ASN A CA 1
ATOM 2484 C C . ASN A 1 320 ? 0.810 -19.219 -2.422 1.00 59.62 320 ASN A C 1
ATOM 2486 O O . ASN A 1 320 ? 1.138 -18.134 -2.890 1.00 59.62 320 ASN A O 1
ATOM 2490 N N . THR A 1 321 ? -0.431 -19.690 -2.558 1.00 64.25 321 THR A N 1
ATOM 2491 C CA . THR A 1 321 ? -1.546 -18.984 -3.222 1.00 64.25 321 THR A CA 1
ATOM 2492 C C . THR A 1 321 ? -2.242 -18.015 -2.265 1.00 64.25 321 THR A C 1
ATOM 2494 O O . THR A 1 321 ? -3.448 -18.109 -2.038 1.00 64.25 321 THR A O 1
ATOM 2497 N N . TRP A 1 322 ? -1.477 -17.147 -1.606 1.00 72.31 322 TRP A N 1
ATOM 2498 C CA . TRP A 1 322 ? -2.050 -16.213 -0.642 1.00 72.31 322 TRP A CA 1
ATOM 2499 C C . TRP A 1 322 ? -2.512 -14.923 -1.334 1.00 72.31 322 TRP A C 1
ATOM 2501 O O . TRP A 1 322 ? -1.767 -14.338 -2.109 1.00 72.31 322 TRP A O 1
ATOM 2511 N N . PHE A 1 323 ? -3.751 -14.514 -1.072 1.00 81.44 323 PHE A N 1
ATOM 2512 C CA . PHE A 1 323 ? -4.379 -13.287 -1.565 1.00 81.44 323 PHE A CA 1
ATOM 2513 C C . PHE A 1 323 ? -5.455 -12.848 -0.566 1.00 81.44 323 PHE A C 1
ATOM 2515 O O . PHE A 1 323 ? -5.969 -13.673 0.198 1.00 81.44 323 PHE A O 1
ATOM 2522 N N . ASN A 1 324 ? -5.853 -11.576 -0.608 1.00 84.56 324 ASN A N 1
ATOM 2523 C CA . ASN A 1 324 ? -6.989 -11.078 0.171 1.00 84.56 324 ASN A CA 1
ATOM 2524 C C . ASN A 1 324 ? -8.156 -10.739 -0.742 1.00 84.56 324 ASN A C 1
ATOM 2526 O O . ASN A 1 324 ? -7.973 -10.138 -1.799 1.00 84.56 324 ASN A O 1
ATOM 2530 N N . VAL A 1 325 ? -9.363 -11.068 -0.289 1.00 81.31 325 VAL A N 1
ATOM 2531 C CA . VAL A 1 325 ? -10.605 -10.554 -0.867 1.00 81.31 325 VAL A CA 1
ATOM 2532 C C . VAL A 1 325 ? -11.242 -9.653 0.174 1.00 81.31 325 VAL A C 1
ATOM 2534 O O . VAL A 1 325 ? -11.687 -10.123 1.220 1.00 81.31 325 VAL A O 1
ATOM 2537 N N . ILE A 1 326 ? -11.257 -8.355 -0.104 1.00 80.94 326 ILE A N 1
ATOM 2538 C CA . ILE A 1 326 ? -11.812 -7.342 0.786 1.00 80.94 326 ILE A CA 1
ATOM 2539 C C . ILE A 1 326 ? -13.148 -6.896 0.215 1.00 80.94 326 ILE A C 1
ATOM 2541 O O . ILE A 1 326 ? -13.235 -6.484 -0.940 1.00 80.94 326 ILE A O 1
ATOM 2545 N N . GLU A 1 327 ? -14.189 -6.948 1.038 1.00 76.00 327 GLU A N 1
ATOM 2546 C CA . GLU A 1 327 ? -15.465 -6.327 0.711 1.00 76.00 327 GLU A CA 1
ATOM 2547 C C . GLU A 1 327 ? -15.563 -4.964 1.387 1.00 76.00 327 GLU A C 1
ATOM 2549 O O . GLU A 1 327 ? -15.559 -4.860 2.618 1.00 76.00 327 GLU A O 1
ATOM 2554 N N . VAL A 1 328 ? -15.684 -3.923 0.576 1.00 71.69 328 VAL A N 1
ATOM 2555 C CA . VAL A 1 328 ? -15.698 -2.531 1.031 1.00 71.69 328 VAL A CA 1
ATOM 2556 C C . VAL A 1 328 ? -16.987 -1.837 0.620 1.00 71.69 328 VAL A C 1
ATOM 2558 O O . VAL A 1 328 ? -17.545 -2.097 -0.447 1.00 71.69 328 VAL A O 1
ATOM 2561 N N . ASP A 1 329 ? -17.453 -0.947 1.491 1.00 67.19 329 ASP A N 1
ATOM 2562 C CA . ASP A 1 329 ? -18.613 -0.088 1.267 1.00 67.19 329 ASP A CA 1
ATOM 2563 C C . ASP A 1 329 ? -18.157 1.374 1.396 1.00 67.19 329 ASP A C 1
ATOM 2565 O O . ASP A 1 329 ? -18.120 1.932 2.499 1.00 67.19 329 ASP A O 1
ATOM 2569 N N . PHE A 1 330 ? -17.696 1.933 0.269 1.00 60.84 330 PHE A N 1
ATOM 2570 C CA . PHE A 1 330 ? -17.223 3.320 0.130 1.00 60.84 330 PHE A CA 1
ATOM 2571 C C . PHE A 1 330 ? -18.388 4.277 -0.144 1.00 60.84 330 PHE A C 1
ATOM 2573 O O . PHE A 1 330 ? -19.242 4.483 0.730 1.00 60.84 330 PHE A O 1
#

Foldseek 3Di:
DDDPPDPDDPDPDPPPPCQPLLVVLVVLLVVLQVLQPPDPFFQAADDDPDDDFLWFKEWEAEQCALPQDDDDDGQEYEYQANQHQALDLVSQLSSLVSVVPDPHPAYEYEHAQNNQLVQPVLCVVCVCSVVPDDDDDPPDGPVNRDNDRYHYAALDKDKDFTFTDDDPPDDTDTDIAIEGEHHAFEPPPSTGNYDDLVCLQVVQPVSDDLPHQEYRYAAAAPPALHCRRHHPNVVVVCLRNVHQEYEYEDNQVSFDKDKQFNDQLNVLSVVCSVPVDPVSSVSNNVVSVVSVVVSVVDDSDRDHGSGIYMYGHNYDDVPDPDMDIRIHHD

Secondary structure (DSSP, 8-state):
--------PPPPPPPP---HHHHHHHHHHHHHHHTT-SS----B-S--SSS----EEEEEEB--TT--------SEEEEES---SS--HHHHHHHHHHHHHS--SEEEEE--TT-GGG-HHHHHH-HHHHHSSS---TT--GGG---TT-EE-SSEEEEEEEEE--STTSPPEEEEEEEEEE--EES--SSTTEE-TTTHHHHHTT-S-TT-SEEEESSPBTTSS-TT--BHHHHHHHHHH--SEEEE-S-GGG-EEEEEESSHHHHHHHHHHHH--HHHHHHHHHHHHHHHHHHTT---PPPPTTSEEEEEE-BPPTT----EEEEEB-

Mean predicted aligned error: 8.75 Å

Radius of gyration: 20.91 Å; Cα contacts (8 Å, |Δi|>4): 677; chains: 1; bounding box: 64×45×58 Å